Protein 5Z95 (pdb70)

Structure (mmCIF, N/CA/C/O backbone):
data_5Z95
#
_entry.id   5Z95
#
_cell.length_a   92.590
_cell.length_b   92.590
_cell.length_c   80.260
_cell.angle_alpha   90.00
_cell.angle_beta   90.00
_cell.angle_gamma   120.00
#
_symmetry.space_group_name_H-M   'P 65'
#
loop_
_entity.id
_entity.type
_entity.pdbx_description
1 polymer 'Hyposensitive to light 7'
2 non-polymer '2-(2-{2-[2-(2-{2-[2-(2-{2-[4-(1,1,3,3-TETRAMETHYL-BUTYL)-PHENOXY]-ETHOXY}-ETHOXY)-ETHOXY]-ETHOXY}-ETHOXY)-ETHOXY]-ETHOX Y}-ETHOXY)-ETHANOL'
3 non-polymer 'SULFATE ION'
4 non-polymer GLYCEROL
5 water water
#
loop_
_atom_site.group_PDB
_atom_site.id
_atom_site.type_symbol
_atom_site.label_atom_id
_atom_site.label_alt_id
_atom_site.label_comp_id
_atom_site.label_asym_id
_atom_site.label_entity_id
_atom_site.label_seq_id
_atom_site.pdbx_PDB_ins_code
_atom_site.Cartn_x
_atom_site.Cartn_y
_atom_site.Cartn_z
_atom_site.occupancy
_atom_site.B_iso_or_equiv
_atom_site.auth_seq_id
_atom_site.auth_comp_id
_atom_site.auth_asym_id
_atom_site.auth_atom_id
_atom_site.pdbx_PDB_model_num
ATOM 1 N N . SER A 1 8 ? 17.982 37.352 12.562 1.00 30.92 3 SER A N 1
ATOM 2 C CA . SER A 1 8 ? 17.915 37.516 14.022 1.00 23.67 3 SER A CA 1
ATOM 3 C C . SER A 1 8 ? 16.517 37.209 14.532 1.00 17.04 3 SER A C 1
ATOM 4 O O . SER A 1 8 ? 15.514 37.292 13.806 1.00 15.55 3 SER A O 1
ATOM 7 N N A ILE A 1 9 ? 16.447 36.876 15.806 0.70 15.36 4 ILE A N 1
ATOM 8 N N B ILE A 1 9 ? 16.449 36.840 15.797 0.30 18.38 4 ILE A N 1
ATOM 9 C CA A ILE A 1 9 ? 15.158 36.555 16.406 0.70 14.16 4 ILE A CA 1
ATOM 10 C CA B ILE A 1 9 ? 15.176 36.522 16.414 0.30 20.43 4 ILE A CA 1
ATOM 11 C C A ILE A 1 9 ? 14.254 37.782 16.391 0.70 13.47 4 ILE A C 1
ATOM 12 C C B ILE A 1 9 ? 14.252 37.744 16.427 0.30 17.34 4 ILE A C 1
ATOM 13 O O A ILE A 1 9 ? 13.066 37.692 16.138 0.70 13.93 4 ILE A O 1
ATOM 14 O O B ILE A 1 9 ? 13.046 37.609 16.239 0.30 18.07 4 ILE A O 1
ATOM 23 N N . GLY A 1 10 ? 14.809 38.934 16.601 1.00 15.57 5 GLY A N 1
ATOM 24 C CA . GLY A 1 10 ? 13.995 40.119 16.630 1.00 15.42 5 GLY A CA 1
ATOM 25 C C . GLY A 1 10 ? 13.392 40.419 15.259 1.00 14.93 5 GLY A C 1
ATOM 26 O O . GLY A 1 10 ? 12.221 40.778 15.132 1.00 15.43 5 GLY A O 1
ATOM 27 N N . LEU A 1 11 ? 14.169 40.278 14.185 1.00 13.79 6 LEU A N 1
ATOM 28 C CA . LEU A 1 11 ? 13.707 40.393 12.805 1.00 13.23 6 LEU A CA 1
ATOM 29 C C . LEU A 1 11 ? 12.542 39.393 12.484 1.00 12.71 6 LEU A C 1
ATOM 30 O O . LEU A 1 11 ? 11.473 39.746 11.943 1.00 14.09 6 LEU A O 1
ATOM 35 N N . ALA A 1 12 ? 12.713 38.155 12.943 1.00 11.29 7 ALA A N 1
ATOM 36 C CA . ALA A 1 12 ? 11.716 37.111 12.763 1.00 11.94 7 ALA A CA 1
ATOM 37 C C . ALA A 1 12 ? 10.422 37.388 13.512 1.00 10.50 7 ALA A C 1
ATOM 38 O O . ALA A 1 12 ? 9.371 36.914 13.134 1.00 12.55 7 ALA A O 1
ATOM 40 N N . HIS A 1 13 ? 10.501 38.183 14.585 1.00 9.76 8 HIS A N 1
ATOM 41 C CA . HIS A 1 13 ? 9.337 38.610 15.355 1.00 9.63 8 HIS A CA 1
ATOM 42 C C . HIS A 1 13 ? 8.879 40.013 15.022 1.00 9.49 8 HIS A C 1
ATOM 43 O O . HIS A 1 13 ? 8.077 40.602 15.740 1.00 10.33 8 HIS A O 1
ATOM 50 N N . ASN A 1 14 ? 9.384 40.565 13.920 1.00 9.55 9 ASN A N 1
ATOM 51 C CA . ASN A 1 14 ? 8.953 41.889 13.450 1.00 9.81 9 ASN A CA 1
ATOM 52 C C . ASN A 1 14 ? 9.045 42.943 14.563 1.00 9.50 9 ASN A C 1
ATOM 53 O O . ASN A 1 14 ? 8.172 43.775 14.720 1.00 10.88 9 ASN A O 1
ATOM 58 N N . VAL A 1 15 ? 10.172 42.935 15.291 1.00 9.49 10 VAL A N 1
ATOM 59 C CA . VAL A 1 15 ? 10.335 43.907 16.349 1.00 9.78 10 VAL A CA 1
ATOM 60 C C . VAL A 1 15 ? 10.316 45.310 15.767 1.00 10.02 10 VAL A C 1
ATOM 61 O O . VAL A 1 15 ? 10.964 45.573 14.735 1.00 11.20 10 VAL A O 1
ATOM 65 N N A THR A 1 16 ? 9.633 46.222 16.463 0.71 9.59 11 THR A N 1
ATOM 66 N N B THR A 1 16 ? 9.548 46.214 16.378 0.29 9.48 11 THR A N 1
ATOM 67 C CA A THR A 1 16 ? 9.520 47.625 16.117 0.71 9.92 11 THR A CA 1
ATOM 68 C CA B THR A 1 16 ? 9.699 47.638 16.097 0.29 9.28 11 THR A CA 1
ATOM 69 C C A THR A 1 16 ? 9.831 48.429 17.395 0.71 9.67 11 THR A C 1
ATOM 70 C C B THR A 1 16 ? 10.017 48.342 17.397 0.29 9.38 11 THR A C 1
ATOM 71 O O A THR A 1 16 ? 9.346 48.062 18.471 0.71 10.37 11 THR A O 1
ATOM 72 O O B THR A 1 16 ? 9.754 47.816 18.487 0.29 9.71 11 THR A O 1
ATOM 79 N N A ILE A 1 17 ? 10.681 49.459 17.282 0.71 9.65 12 ILE A N 1
ATOM 80 N N B ILE A 1 17 ? 10.623 49.514 17.271 0.29 9.54 12 ILE A N 1
ATOM 81 C CA A ILE A 1 17 ? 11.062 50.311 18.419 0.71 9.77 12 ILE A CA 1
ATOM 82 C CA B ILE A 1 17 ? 10.994 50.285 18.426 0.29 9.40 12 ILE A CA 1
ATOM 83 C C A ILE A 1 17 ? 10.587 51.710 18.162 0.71 9.71 12 ILE A C 1
ATOM 84 C C B ILE A 1 17 ? 10.674 51.736 18.191 0.29 9.62 12 ILE A C 1
ATOM 85 O O A ILE A 1 17 ? 10.787 52.246 17.048 0.71 10.46 12 ILE A O 1
ATOM 86 O O B ILE A 1 17 ? 11.053 52.306 17.142 0.29 10.37 12 ILE A O 1
ATOM 95 N N . LEU A 1 18 ? 9.985 52.342 19.162 1.00 9.82 13 LEU A N 1
ATOM 96 C CA . LEU A 1 18 ? 9.516 53.713 19.005 1.00 10.22 13 LEU A CA 1
ATOM 97 C C . LEU A 1 18 ? 9.690 54.466 20.294 1.00 10.37 13 LEU A C 1
ATOM 98 O O . LEU A 1 18 ? 9.907 53.872 21.375 1.00 11.45 13 LEU A O 1
ATOM 103 N N . GLY A 1 19 ? 9.567 55.772 20.239 1.00 10.97 14 GLY A N 1
ATOM 104 C CA . GLY A 1 19 ? 9.630 56.555 21.448 1.00 11.13 14 GLY A CA 1
ATOM 105 C C . GLY A 1 19 ? 11.031 56.768 21.934 1.00 12.62 14 GLY A C 1
ATOM 106 O O . GLY A 1 19 ? 12.014 56.656 21.193 1.00 13.77 14 GLY A O 1
ATOM 107 N N A SER A 1 20 ? 11.119 57.114 23.197 0.59 13.82 15 SER A N 1
ATOM 108 N N B SER A 1 20 ? 11.121 57.120 23.206 0.41 13.64 15 SER A N 1
ATOM 109 C CA A SER A 1 20 ? 12.396 57.360 23.873 0.59 15.19 15 SER A CA 1
ATOM 110 C CA B SER A 1 20 ? 12.376 57.522 23.848 0.41 14.91 15 SER A CA 1
ATOM 111 C C A SER A 1 20 ? 12.144 57.466 25.355 0.59 14.78 15 SER A C 1
ATOM 112 C C B SER A 1 20 ? 12.172 57.583 25.355 0.41 15.39 15 SER A C 1
ATOM 113 O O A SER A 1 20 ? 11.044 57.813 25.777 0.59 15.95 15 SER A O 1
ATOM 114 O O B SER A 1 20 ? 11.121 58.029 25.806 0.41 16.21 15 SER A O 1
ATOM 119 N N . GLY A 1 21 ? 13.206 57.271 26.129 1.00 16.84 16 GLY A N 1
ATOM 120 C CA . GLY A 1 21 ? 12.906 57.233 27.548 1.00 17.23 16 GLY A CA 1
ATOM 121 C C . GLY A 1 21 ? 13.815 56.287 28.309 1.00 18.08 16 GLY A C 1
ATOM 122 O O . GLY A 1 21 ? 14.344 55.331 27.742 1.00 19.50 16 GLY A O 1
ATOM 123 N N . GLU A 1 22 ? 13.995 56.555 29.598 1.00 19.17 17 GLU A N 1
ATOM 124 C CA . GLU A 1 22 ? 14.844 55.724 30.442 1.00 20.37 17 GLU A CA 1
ATOM 125 C C . GLU A 1 22 ? 14.177 54.388 30.750 1.00 19.58 17 GLU A C 1
ATOM 126 O O . GLU A 1 22 ? 14.825 53.452 31.219 1.00 23.25 17 GLU A O 1
ATOM 132 N N . THR A 1 23 ? 12.877 54.306 30.484 1.00 16.03 18 THR A N 1
ATOM 133 C CA . THR A 1 23 ? 12.120 53.085 30.732 1.00 13.90 18 THR A CA 1
ATOM 134 C C . THR A 1 23 ? 11.504 52.547 29.445 1.00 12.12 18 THR A C 1
ATOM 135 O O . THR A 1 23 ? 10.992 53.309 28.625 1.00 12.78 18 THR A O 1
ATOM 139 N N . THR A 1 24 ? 11.556 51.230 29.276 1.00 11.92 19 THR A N 1
ATOM 140 C CA . THR A 1 24 ? 11.005 50.589 28.092 1.00 11.70 19 THR A CA 1
ATOM 141 C C . THR A 1 24 ? 9.715 49.852 28.425 1.00 10.42 19 THR A C 1
ATOM 142 O O . THR A 1 24 ? 9.684 49.074 29.393 1.00 11.85 19 THR A O 1
ATOM 146 N N . VAL A 1 25 ? 8.667 50.121 27.657 1.00 10.05 20 VAL A N 1
ATOM 147 C CA . VAL A 1 25 ? 7.415 49.387 27.670 1.00 9.81 20 VAL A CA 1
ATOM 148 C C . VAL A 1 25 ? 7.470 48.354 26.561 1.00 9.94 20 VAL A C 1
ATOM 149 O O . VAL A 1 25 ? 7.820 48.726 25.404 1.00 11.45 20 VAL A O 1
ATOM 153 N N . VAL A 1 26 ? 7.163 47.114 26.825 1.00 9.01 21 VAL A N 1
ATOM 154 C CA . VAL A 1 26 ? 7.099 46.051 25.800 1.00 8.93 21 VAL A CA 1
ATOM 155 C C . VAL A 1 26 ? 5.657 45.678 25.678 1.00 9.08 21 VAL A C 1
ATOM 156 O O . VAL A 1 26 ? 4.982 45.379 26.679 1.00 10.37 21 VAL A O 1
ATOM 160 N N . LEU A 1 27 ? 5.161 45.683 24.430 1.00 9.43 22 LEU A N 1
ATOM 161 C CA . LEU A 1 27 ? 3.759 45.388 24.153 1.00 9.41 22 LEU A CA 1
ATOM 162 C C . LEU A 1 27 ? 3.671 44.057 23.460 1.00 9.57 22 LEU A C 1
ATOM 163 O O . LEU A 1 27 ? 4.217 43.907 22.343 1.00 10.37 22 LEU A O 1
ATOM 168 N N . GLY A 1 28 ? 2.950 43.100 24.059 1.00 9.47 23 GLY A N 1
ATOM 169 C CA . GLY A 1 28 ? 2.782 41.759 23.559 1.00 10.29 23 GLY A CA 1
ATOM 170 C C . GLY A 1 28 ? 1.330 41.405 23.266 1.00 9.61 23 GLY A C 1
ATOM 171 O O . GLY A 1 28 ? 0.511 41.208 24.194 1.00 11.27 23 GLY A O 1
ATOM 172 N N . HIS A 1 29 ? 0.983 41.331 21.988 1.00 10.78 24 HIS A N 1
ATOM 173 C CA . HIS A 1 29 ? -0.373 41.039 21.568 1.00 10.80 24 HIS A CA 1
ATOM 174 C C . HIS A 1 29 ? -0.724 39.584 21.972 1.00 11.58 24 HIS A C 1
ATOM 175 O O . HIS A 1 29 ? 0.154 38.729 22.144 1.00 13.02 24 HIS A O 1
ATOM 182 N N . GLY A 1 30 ? -1.997 39.311 22.022 1.00 11.90 25 GLY A N 1
ATOM 183 C CA . GLY A 1 30 ? -2.483 37.958 22.311 1.00 11.35 25 GLY A CA 1
ATOM 184 C C . GLY A 1 30 ? -2.923 37.204 21.065 1.00 10.66 25 GLY A C 1
ATOM 185 O O . GLY A 1 30 ? -2.701 37.624 19.906 1.00 11.88 25 GLY A O 1
ATOM 186 N N . TYR A 1 31 ? -3.518 36.048 21.302 1.00 10.69 26 TYR A N 1
ATOM 187 C CA . TYR A 1 31 ? -3.957 35.173 20.237 1.00 10.67 26 TYR A CA 1
ATOM 188 C C . TYR A 1 31 ? -4.825 35.897 19.229 1.00 10.45 26 TYR A C 1
ATOM 189 O O . TYR A 1 31 ? -5.733 36.638 19.567 1.00 11.29 26 TYR A O 1
ATOM 198 N N . GLY A 1 32 ? -4.552 35.633 17.950 1.00 10.92 27 GLY A N 1
ATOM 199 C CA . GLY A 1 32 ? -5.417 36.097 16.883 1.00 11.24 27 GLY A CA 1
ATOM 200 C C . GLY A 1 32 ? -5.166 37.487 16.381 1.00 10.94 27 GLY A C 1
ATOM 201 O O . GLY A 1 32 ? -5.819 37.875 15.429 1.00 12.91 27 GLY A O 1
ATOM 202 N N . THR A 1 33 ? -4.250 38.209 17.025 1.00 10.39 28 THR A N 1
ATOM 203 C CA . THR A 1 33 ? -3.902 39.562 16.664 1.00 10.52 28 THR A CA 1
ATOM 204 C C . THR A 1 33 ? -2.409 39.662 16.366 1.00 10.20 28 THR A C 1
ATOM 205 O O . THR A 1 33 ? -1.697 38.656 16.387 1.00 11.56 28 THR A O 1
ATOM 209 N N . ASP A 1 34 ? -1.924 40.862 16.077 1.00 10.73 29 ASP A N 1
ATOM 210 C CA . ASP A 1 34 ? -0.485 41.101 15.979 1.00 10.03 29 ASP A CA 1
ATOM 211 C C . ASP A 1 34 ? -0.205 42.451 16.612 1.00 9.79 29 ASP A C 1
ATOM 212 O O . ASP A 1 34 ? -1.080 43.018 17.275 1.00 10.35 29 ASP A O 1
ATOM 217 N N . GLN A 1 35 ? 1.011 42.971 16.491 1.00 9.74 30 GLN A N 1
ATOM 218 C CA . GLN A 1 35 ? 1.357 44.204 17.226 1.00 9.99 30 GLN A CA 1
ATOM 219 C C . GLN A 1 35 ? 0.540 45.415 16.802 1.00 9.92 30 GLN A C 1
ATOM 220 O O . GLN A 1 35 ? 0.523 46.410 17.512 1.00 10.73 30 GLN A O 1
ATOM 226 N N . SER A 1 36 ? -0.144 45.327 15.653 1.00 10.26 31 SER A N 1
ATOM 227 C CA . SER A 1 36 ? -1.050 46.387 15.220 1.00 11.24 31 SER A CA 1
ATOM 228 C C . SER A 1 36 ? -2.213 46.617 16.198 1.00 10.66 31 SER A C 1
ATOM 229 O O . SER A 1 36 ? -2.835 47.660 16.164 1.00 12.25 31 SER A O 1
ATOM 232 N N . VAL A 1 37 ? -2.472 45.641 17.085 1.00 10.76 32 VAL A N 1
ATOM 233 C CA . VAL A 1 37 ? -3.563 45.790 18.021 1.00 10.71 32 VAL A CA 1
ATOM 234 C C . VAL A 1 37 ? -3.325 46.958 18.966 1.00 10.66 32 VAL A C 1
ATOM 235 O O . VAL A 1 37 ? -4.279 47.476 19.544 1.00 12.41 32 VAL A O 1
ATOM 239 N N . TRP A 1 38 ? -2.077 47.365 19.122 1.00 10.07 33 TRP A N 1
ATOM 240 C CA . TRP A 1 38 ? -1.706 48.412 20.071 1.00 10.35 33 TRP A CA 1
ATOM 241 C C . TRP A 1 38 ? -1.732 49.832 19.495 1.00 11.31 33 TRP A C 1
ATOM 242 O O . TRP A 1 38 ? -1.305 50.792 20.151 1.00 11.34 33 TRP A O 1
ATOM 253 N N A LYS A 1 39 ? -2.261 49.986 18.286 0.55 11.56 34 LYS A N 1
ATOM 254 N N B LYS A 1 39 ? -2.306 49.972 18.282 0.45 11.73 34 LYS A N 1
ATOM 255 C CA A LYS A 1 39 ? -2.105 51.244 17.598 0.55 12.01 34 LYS A CA 1
ATOM 256 C CA B LYS A 1 39 ? -2.286 51.223 17.523 0.45 12.66 34 LYS A CA 1
ATOM 257 C C A LYS A 1 39 ? -2.747 52.456 18.299 0.55 12.91 34 LYS A C 1
ATOM 258 C C B LYS A 1 39 ? -2.761 52.439 18.296 0.45 13.17 34 LYS A C 1
ATOM 259 O O A LYS A 1 39 ? -2.300 53.571 18.063 0.55 13.54 34 LYS A O 1
ATOM 260 O O B LYS A 1 39 ? -2.216 53.525 18.123 0.45 13.70 34 LYS A O 1
ATOM 271 N N . LEU A 1 40 ? -3.805 52.266 19.103 1.00 12.29 35 LEU A N 1
ATOM 272 C CA . LEU A 1 40 ? -4.397 53.394 19.811 1.00 12.79 35 LEU A CA 1
ATOM 273 C C . LEU A 1 40 ? -3.704 53.697 21.147 1.00 12.18 35 LEU A C 1
ATOM 274 O O . LEU A 1 40 ? -3.805 54.818 21.661 1.00 14.49 35 LEU A O 1
ATOM 279 N N . LEU A 1 41 ? -2.977 52.725 21.712 1.00 11.41 36 LEU A N 1
ATOM 280 C CA . LEU A 1 41 ? -2.243 52.933 22.954 1.00 11.08 36 LEU A CA 1
ATOM 281 C C . LEU A 1 41 ? -0.931 53.680 22.731 1.00 11.03 36 LEU A C 1
ATOM 282 O O . LEU A 1 41 ? -0.525 54.523 23.551 1.00 11.50 36 LEU A O 1
ATOM 287 N N . VAL A 1 42 ? -0.243 53.337 21.635 1.00 11.63 37 VAL A N 1
ATOM 288 C CA . VAL A 1 42 ? 1.081 53.879 21.369 1.00 11.59 37 VAL A CA 1
ATOM 289 C C . VAL A 1 42 ? 1.186 55.410 21.504 1.00 11.44 37 VAL A C 1
ATOM 290 O O . VAL A 1 42 ? 2.162 55.883 22.102 1.00 11.83 37 VAL A O 1
ATOM 294 N N . PRO A 1 43 ? 0.221 56.187 20.982 1.00 11.62 38 PRO A N 1
ATOM 295 C CA . PRO A 1 43 ? 0.365 57.647 21.083 1.00 12.11 38 PRO A CA 1
ATOM 296 C C . PRO A 1 43 ? 0.500 58.167 22.501 1.00 12.46 38 PRO A C 1
ATOM 297 O O . PRO A 1 43 ? 1.043 59.256 22.704 1.00 14.18 38 PRO A O 1
ATOM 301 N N . TYR A 1 44 ? -0.058 57.440 23.459 1.00 12.07 39 TYR A N 1
ATOM 302 C CA . TYR A 1 44 ? -0.026 57.850 24.859 1.00 12.31 39 TYR A CA 1
ATOM 303 C C . TYR A 1 44 ? 1.246 57.433 25.563 1.00 12.08 39 TYR A C 1
ATOM 304 O O . TYR A 1 44 ? 1.439 57.811 26.722 1.00 13.87 39 TYR A O 1
ATOM 313 N N . LEU A 1 45 ? 2.104 56.669 24.903 1.00 11.55 40 LEU A N 1
ATOM 314 C CA . LEU A 1 45 ? 3.363 56.218 25.435 1.00 11.83 40 LEU A CA 1
ATOM 315 C C . LEU A 1 45 ? 4.591 56.871 24.842 1.00 11.40 40 LEU A C 1
ATOM 316 O O . LEU A 1 45 ? 5.627 57.025 25.498 1.00 12.63 40 LEU A O 1
ATOM 321 N N . VAL A 1 46 ? 4.506 57.244 23.550 1.00 12.16 41 VAL A N 1
ATOM 322 C CA . VAL A 1 46 ? 5.682 57.593 22.755 1.00 12.86 41 VAL A CA 1
ATOM 323 C C . VAL A 1 46 ? 6.522 58.756 23.311 1.00 13.29 41 VAL A C 1
ATOM 324 O O . VAL A 1 46 ? 7.731 58.767 23.121 1.00 15.27 41 VAL A O 1
ATOM 328 N N . ASP A 1 47 ? 5.875 59.697 24.002 1.00 13.55 42 ASP A N 1
ATOM 329 C CA . ASP A 1 47 ? 6.624 60.839 24.544 1.00 15.79 42 ASP A CA 1
ATOM 330 C C . ASP A 1 47 ? 7.389 60.507 25.821 1.00 16.08 42 ASP A C 1
ATOM 331 O O . ASP A 1 47 ? 8.299 61.243 26.209 1.00 19.14 42 ASP A O 1
ATOM 336 N N . ASP A 1 48 ? 6.965 59.450 26.519 1.00 14.39 43 ASP A N 1
ATOM 337 C CA . ASP A 1 48 ? 7.386 59.169 27.892 1.00 14.84 43 ASP A CA 1
ATOM 338 C C . ASP A 1 48 ? 8.246 57.932 28.036 1.00 13.80 43 ASP A C 1
ATOM 339 O O . ASP A 1 48 ? 8.912 57.767 29.071 1.00 16.76 43 ASP A O 1
ATOM 344 N N . TYR A 1 49 ? 8.174 57.016 27.071 1.00 12.47 44 TYR A N 1
ATOM 345 C CA . TYR A 1 49 ? 8.819 55.715 27.154 1.00 11.99 44 TYR A CA 1
ATOM 346 C C . TYR A 1 49 ? 9.410 55.339 25.823 1.00 11.94 44 TYR A C 1
ATOM 347 O O . TYR A 1 49 ? 8.893 55.765 24.770 1.00 12.93 44 TYR A O 1
ATOM 356 N N A LYS A 1 50 ? 10.470 54.534 25.844 0.62 10.97 45 LYS A N 1
ATOM 357 N N B LYS A 1 50 ? 10.441 54.496 25.853 0.38 11.73 45 LYS A N 1
ATOM 358 C CA A LYS A 1 50 ? 10.781 53.716 24.685 0.62 11.65 45 LYS A CA 1
ATOM 359 C CA B LYS A 1 50 ? 10.808 53.721 24.684 0.38 11.59 45 LYS A CA 1
ATOM 360 C C A LYS A 1 50 ? 9.769 52.589 24.659 0.62 10.38 45 LYS A C 1
ATOM 361 C C B LYS A 1 50 ? 9.918 52.476 24.645 0.38 10.71 45 LYS A C 1
ATOM 362 O O A LYS A 1 50 ? 9.313 52.138 25.732 0.62 10.46 45 LYS A O 1
ATOM 363 O O B LYS A 1 50 ? 9.721 51.818 25.690 0.38 10.32 45 LYS A O 1
ATOM 374 N N . VAL A 1 51 ? 9.366 52.158 23.473 1.00 10.35 46 VAL A N 1
ATOM 375 C CA . VAL A 1 51 ? 8.374 51.101 23.323 1.00 9.77 46 VAL A CA 1
ATOM 376 C C . VAL A 1 51 ? 8.896 50.064 22.366 1.00 9.55 46 VAL A C 1
ATOM 377 O O . VAL A 1 51 ? 9.359 50.418 21.252 1.00 10.62 46 VAL A O 1
ATOM 381 N N . LEU A 1 52 ? 8.857 48.803 22.744 1.00 9.61 47 LEU A N 1
ATOM 382 C CA . LEU A 1 52 ? 9.215 47.662 21.876 1.00 9.33 47 LEU A CA 1
ATOM 383 C C . LEU A 1 52 ? 7.945 46.892 21.637 1.00 9.54 47 LEU A C 1
ATOM 384 O O . LEU A 1 52 ? 7.264 46.457 22.594 1.00 10.33 47 LEU A O 1
ATOM 389 N N . LEU A 1 53 ? 7.630 46.698 20.342 1.00 9.14 48 LEU A N 1
ATOM 390 C CA . LEU A 1 53 ? 6.513 45.877 19.931 1.00 9.28 48 LEU A CA 1
ATOM 391 C C . LEU A 1 53 ? 7.064 44.674 19.185 1.00 9.33 48 LEU A C 1
ATOM 392 O O . LEU A 1 53 ? 8.073 44.789 18.472 1.00 10.23 48 LEU A O 1
ATOM 397 N N . TYR A 1 54 ? 6.383 43.525 19.299 1.00 9.44 49 TYR A N 1
ATOM 398 C CA . TYR A 1 54 ? 6.802 42.339 18.563 1.00 9.65 49 TYR A CA 1
ATOM 399 C C . TYR A 1 54 ? 5.583 41.494 18.265 1.00 9.38 49 TYR A C 1
ATOM 400 O O . TYR A 1 54 ? 4.530 41.656 18.883 1.00 9.94 49 TYR A O 1
ATOM 409 N N . ASP A 1 55 ? 5.735 40.586 17.325 1.00 9.44 50 ASP A N 1
ATOM 410 C CA . ASP A 1 55 ? 4.733 39.591 16.995 1.00 9.76 50 ASP A CA 1
ATOM 411 C C . ASP A 1 55 ? 5.200 38.244 17.513 1.00 9.93 50 ASP A C 1
ATOM 412 O O . ASP A 1 55 ? 6.340 37.870 17.273 1.00 11.28 50 ASP A O 1
ATOM 417 N N A HIS A 1 56 ? 4.313 37.516 18.181 0.64 9.07 51 HIS A N 1
ATOM 418 N N B HIS A 1 56 ? 4.361 37.539 18.268 0.36 10.25 51 HIS A N 1
ATOM 419 C CA A HIS A 1 56 ? 4.692 36.186 18.606 0.64 8.90 51 HIS A CA 1
ATOM 420 C CA B HIS A 1 56 ? 4.693 36.191 18.720 0.36 11.03 51 HIS A CA 1
ATOM 421 C C A HIS A 1 56 ? 4.754 35.205 17.450 0.64 9.21 51 HIS A C 1
ATOM 422 C C B HIS A 1 56 ? 4.837 35.283 17.480 0.36 10.21 51 HIS A C 1
ATOM 423 O O A HIS A 1 56 ? 4.025 35.315 16.446 0.64 8.98 51 HIS A O 1
ATOM 424 O O B HIS A 1 56 ? 4.274 35.574 16.415 0.36 9.96 51 HIS A O 1
ATOM 437 N N . MET A 1 57 ? 5.608 34.200 17.602 1.00 9.34 52 MET A N 1
ATOM 438 C CA . MET A 1 57 ? 5.820 33.305 16.467 1.00 9.78 52 MET A CA 1
ATOM 439 C C . MET A 1 57 ? 4.512 32.563 16.161 1.00 9.90 52 MET A C 1
ATOM 440 O O . MET A 1 57 ? 3.825 32.045 17.045 1.00 11.17 52 MET A O 1
ATOM 445 N N . GLY A 1 58 ? 4.189 32.539 14.870 1.00 9.62 53 GLY A N 1
ATOM 446 C CA . GLY A 1 58 ? 2.940 31.989 14.377 1.00 9.98 53 GLY A CA 1
ATOM 447 C C . GLY A 1 58 ? 1.878 33.007 14.058 1.00 9.82 53 GLY A C 1
ATOM 448 O O . GLY A 1 58 ? 0.893 32.666 13.396 1.00 11.57 53 GLY A O 1
ATOM 449 N N . ALA A 1 59 ? 2.044 34.257 14.489 1.00 10.04 54 ALA A N 1
ATOM 450 C CA . ALA A 1 59 ? 1.163 35.308 13.968 1.00 10.76 54 ALA A CA 1
ATOM 451 C C . ALA A 1 59 ? 1.272 35.284 12.440 1.00 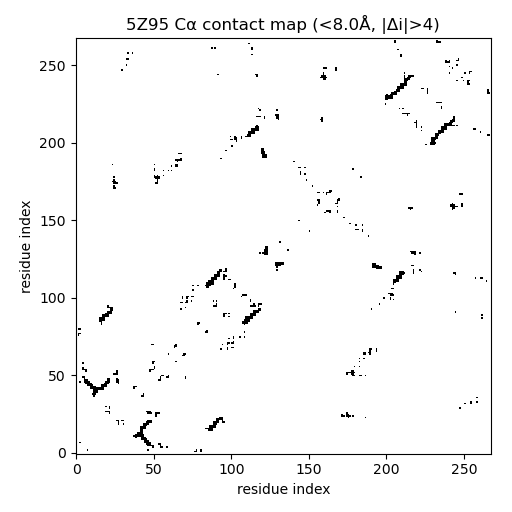10.97 54 ALA A C 1
ATOM 452 O O . ALA A 1 59 ? 2.333 34.947 11.890 1.00 11.40 54 ALA A O 1
ATOM 454 N N . GLY A 1 60 ? 0.237 35.722 11.753 1.00 11.18 55 GLY A N 1
ATOM 455 C CA . GLY A 1 60 ? 0.262 35.657 10.291 1.00 12.06 55 GLY A CA 1
ATOM 456 C C . GLY A 1 60 ? 1.320 36.515 9.620 1.00 12.95 55 GLY A C 1
ATOM 457 O O . GLY A 1 60 ? 1.699 36.243 8.496 1.00 14.75 55 GLY A O 1
ATOM 458 N N . THR A 1 61 ? 1.827 37.518 10.327 1.00 12.06 56 THR A N 1
ATOM 459 C CA . THR A 1 61 ? 2.906 38.359 9.870 1.00 12.09 56 THR A CA 1
ATOM 460 C C . THR A 1 61 ? 4.287 37.712 10.008 1.00 11.42 56 THR A C 1
ATOM 461 O O . THR A 1 61 ? 5.265 38.341 9.624 1.00 12.41 56 THR A O 1
ATOM 465 N N . THR A 1 62 ? 4.372 36.507 10.572 1.00 11.45 57 THR A N 1
ATOM 466 C CA . THR A 1 62 ? 5.632 35.825 10.769 1.00 11.42 57 THR A CA 1
ATOM 467 C C . THR A 1 62 ? 5.780 34.723 9.720 1.00 11.93 57 THR A C 1
ATOM 468 O O . THR A 1 62 ? 4.794 34.263 9.112 1.00 13.43 57 THR A O 1
ATOM 472 N N . ASN A 1 63 ? 7.000 34.258 9.553 1.00 12.52 58 ASN A N 1
ATOM 473 C CA . ASN A 1 63 ? 7.306 33.267 8.506 1.00 13.42 58 ASN A CA 1
ATOM 474 C C . ASN A 1 63 ? 6.933 31.875 9.017 1.00 13.54 58 ASN A C 1
ATOM 475 O O . ASN A 1 63 ? 7.463 31.428 10.039 1.00 13.67 58 ASN A O 1
ATOM 480 N N . PRO A 1 64 ? 6.060 31.148 8.323 1.00 13.97 59 PRO A N 1
ATOM 481 C CA . PRO A 1 64 ? 5.662 29.837 8.808 1.00 15.52 59 PRO A CA 1
ATOM 482 C C . PRO A 1 64 ? 6.808 28.849 8.933 1.00 15.57 59 PRO A C 1
ATOM 483 O O . PRO A 1 64 ? 6.721 27.908 9.729 1.00 17.01 59 PRO A O 1
ATOM 487 N N . ASP A 1 65 ? 7.891 29.083 8.190 1.00 16.48 60 ASP A N 1
ATOM 488 C CA . ASP A 1 65 ? 9.047 28.187 8.310 1.00 19.31 60 ASP A CA 1
ATOM 489 C C . ASP A 1 65 ? 9.709 28.197 9.676 1.00 18.19 60 ASP A C 1
ATOM 490 O O . ASP A 1 65 ? 10.435 27.278 10.014 1.00 21.68 60 ASP A O 1
ATOM 495 N N . TYR A 1 66 ? 9.472 29.251 10.452 1.00 15.50 61 TYR A N 1
ATOM 496 C CA . TYR A 1 66 ? 10.060 29.365 11.773 1.00 15.76 61 TYR A CA 1
ATOM 497 C C . TYR A 1 66 ? 9.131 28.842 12.869 1.00 15.26 61 TYR A C 1
ATOM 498 O O . TYR A 1 66 ? 9.505 28.885 14.066 1.00 16.79 61 TYR A O 1
ATOM 507 N N . PHE A 1 67 ? 7.937 28.373 12.523 1.00 13.66 62 PHE A N 1
ATOM 508 C CA . PHE A 1 67 ? 7.006 27.865 13.535 1.00 12.76 62 PHE A CA 1
ATOM 509 C C . PHE A 1 67 ? 7.284 26.406 13.845 1.00 13.87 62 PHE A C 1
ATOM 510 O O . PHE A 1 67 ? 7.026 25.520 13.050 1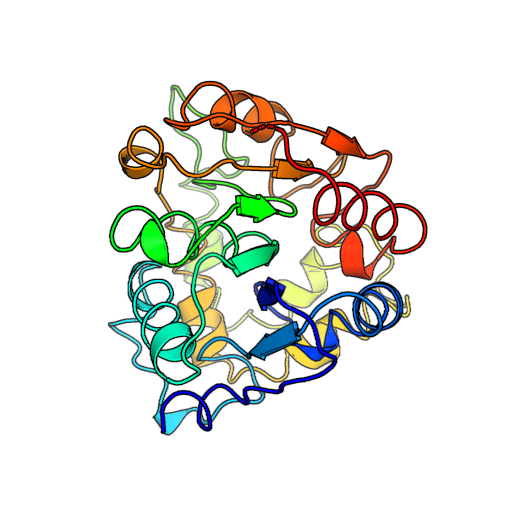.00 17.89 62 PHE A O 1
ATOM 518 N N . ASP A 1 68 ? 7.831 26.156 15.024 1.00 14.12 63 ASP A N 1
ATOM 519 C CA . ASP A 1 68 ? 8.194 24.827 15.510 1.00 14.22 63 ASP A CA 1
ATOM 520 C C . ASP A 1 68 ? 6.984 24.295 16.269 1.00 13.97 63 ASP A C 1
ATOM 521 O O . ASP A 1 68 ? 6.662 24.745 17.376 1.00 14.89 63 ASP A O 1
ATOM 526 N N . PHE A 1 69 ? 6.299 23.319 15.689 1.00 14.29 64 PHE A N 1
ATOM 527 C CA . PHE A 1 69 ? 5.065 22.788 16.266 1.00 15.08 64 PHE A CA 1
ATOM 528 C C . PHE A 1 69 ? 5.282 22.117 17.621 1.00 16.39 64 PHE A C 1
ATOM 529 O O . PHE A 1 69 ? 4.378 22.082 18.441 1.00 21.23 64 PHE A O 1
ATOM 537 N N . ASP A 1 70 ? 6.474 21.623 17.881 1.00 16.06 65 ASP A N 1
ATOM 538 C CA . ASP A 1 70 ? 6.757 21.050 19.211 1.00 18.01 65 ASP A CA 1
ATOM 539 C C . ASP A 1 70 ? 6.960 22.138 20.253 1.00 17.26 65 ASP A C 1
ATOM 540 O O . ASP A 1 70 ? 6.376 22.077 21.346 1.00 22.00 65 ASP A O 1
ATOM 545 N N . ARG A 1 71 ? 7.736 23.160 19.926 1.00 14.36 66 ARG A N 1
ATOM 546 C CA . ARG A 1 71 ? 7.983 24.216 20.917 1.00 14.01 66 ARG A CA 1
ATOM 547 C C . ARG A 1 71 ? 6.759 25.033 21.227 1.00 13.22 66 ARG A C 1
ATOM 548 O O . ARG A 1 71 ? 6.579 25.463 22.373 1.00 15.49 66 ARG A O 1
ATOM 556 N N . TYR A 1 72 ? 5.894 25.264 20.231 1.00 12.43 67 TYR A N 1
ATOM 557 C CA . TYR A 1 72 ? 4.774 26.167 20.430 1.00 12.82 67 TYR A CA 1
ATOM 558 C C . TYR A 1 72 ? 3.490 25.446 20.822 1.00 13.19 67 TYR A C 1
ATOM 559 O O . TYR A 1 72 ? 2.438 26.057 20.914 1.00 15.13 67 TYR A O 1
ATOM 568 N N A SER A 1 73 ? 3.614 24.154 21.111 0.50 12.88 68 SER A N 1
ATOM 569 N N B SER A 1 73 ? 3.587 24.149 21.107 0.50 13.75 68 SER A N 1
ATOM 570 C CA A SER A 1 73 ? 2.529 23.364 21.693 0.50 12.79 68 SER A CA 1
ATOM 571 C CA B SER A 1 73 ? 2.479 23.407 21.723 0.50 14.06 68 SER A CA 1
ATOM 572 C C A SER A 1 73 ? 2.413 23.529 23.206 0.50 12.55 68 SER A C 1
ATOM 573 C C B SER A 1 73 ? 2.500 23.481 23.245 0.50 13.93 68 SER A C 1
ATOM 574 O O A SER A 1 73 ? 1.444 23.059 23.815 0.50 13.98 68 SER A O 1
ATOM 575 O O B SER A 1 73 ? 1.686 22.828 23.898 0.50 15.63 68 SER A O 1
ATOM 580 N N A SER A 1 74 ? 3.382 24.216 23.809 0.50 11.90 69 SER A N 1
ATOM 581 N N B SER A 1 74 ? 3.439 24.241 23.811 0.50 13.07 69 SER A N 1
ATOM 582 C CA A SER A 1 74 ? 3.272 24.616 25.207 0.50 11.94 69 SER A CA 1
ATOM 583 C CA B SER A 1 74 ? 3.364 24.638 25.214 0.50 12.95 69 SER A CA 1
ATOM 584 C C A SER A 1 74 ? 3.762 26.069 25.337 0.50 11.72 69 SER A C 1
ATOM 585 C C B SER A 1 74 ? 3.674 26.119 25.272 0.50 12.31 69 SER A C 1
ATOM 586 O O A SER A 1 74 ? 4.559 26.557 24.533 0.50 11.96 69 SER A O 1
ATOM 587 O O B SER A 1 74 ? 4.260 26.677 24.347 0.50 12.83 69 SER A O 1
ATOM 592 N N . LEU A 1 75 ? 3.260 26.774 26.347 1.00 12.39 70 LEU A N 1
ATOM 593 C CA . LEU A 1 75 ? 3.486 28.211 26.461 1.00 12.33 70 LEU A CA 1
ATOM 594 C C . LEU A 1 75 ? 4.949 28.555 26.686 1.00 11.65 70 LEU A C 1
ATOM 595 O O . LEU A 1 75 ? 5.395 29.642 26.307 1.00 12.17 70 LEU A O 1
ATOM 600 N N . GLU A 1 76 ? 5.690 27.642 27.298 1.00 11.81 71 GLU A N 1
ATOM 601 C CA . GLU A 1 76 ? 7.080 27.926 27.658 1.00 11.79 71 GLU A CA 1
ATOM 602 C C . GLU A 1 76 ? 7.940 28.363 26.475 1.00 11.24 71 GLU A C 1
ATOM 603 O O . GLU A 1 76 ? 8.799 29.197 26.623 1.00 11.75 71 GLU A O 1
ATOM 609 N N . GLY A 1 77 ? 7.686 27.804 25.277 1.00 12.23 72 GLY A N 1
ATOM 610 C CA . GLY A 1 77 ? 8.423 28.217 24.129 1.00 13.56 72 GLY A CA 1
ATOM 611 C C . GLY A 1 77 ? 8.308 29.715 23.869 1.00 11.18 72 GLY A C 1
ATOM 612 O O . GLY A 1 77 ? 9.273 30.383 23.460 1.00 12.67 72 GLY A O 1
ATOM 613 N N . TYR A 1 78 ? 7.097 30.237 24.054 1.00 10.69 73 TYR A N 1
ATOM 614 C CA . TYR A 1 78 ? 6.871 31.658 23.889 1.00 10.83 73 TYR A CA 1
ATOM 615 C C . TYR A 1 78 ? 7.626 32.473 24.953 1.00 9.72 73 TYR A C 1
ATOM 616 O O . TYR A 1 78 ? 8.199 33.525 24.665 1.00 10.40 73 TYR A O 1
ATOM 625 N N A SER A 1 79 ? 7.612 31.997 26.194 0.77 9.90 74 SER A N 1
ATOM 626 N N B SER A 1 79 ? 7.616 31.988 26.190 0.09 9.92 74 SER A N 1
ATOM 627 N N C SER A 1 79 ? 7.602 31.980 26.188 0.13 10.11 74 SER A N 1
ATOM 628 C CA A SER A 1 79 ? 8.368 32.662 27.268 0.77 9.51 74 SER A CA 1
ATOM 629 C CA B SER A 1 79 ? 8.328 32.665 27.268 0.09 10.60 74 SER A CA 1
ATOM 630 C CA C SER A 1 79 ? 8.327 32.613 27.283 0.13 10.53 74 SER A CA 1
ATOM 631 C C A SER A 1 79 ? 9.857 32.764 26.945 0.77 9.46 74 SER A C 1
ATOM 632 C C B SER A 1 79 ? 9.840 32.723 27.019 0.09 10.07 74 SER A C 1
ATOM 633 C C C SER A 1 79 ? 9.830 32.718 27.008 0.13 10.02 74 SER A C 1
ATOM 634 O O A SER A 1 79 ? 10.507 33.811 27.129 0.77 9.96 74 SER A O 1
ATOM 635 O O B SER A 1 79 ? 10.466 33.740 27.326 0.09 10.50 74 SER A O 1
ATOM 636 O O C SER A 1 79 ? 10.436 33.756 27.282 0.13 10.49 74 SER A O 1
ATOM 643 N N . TYR A 1 80 ? 10.408 31.658 26.448 1.00 10.03 75 TYR A N 1
ATOM 644 C CA . TYR A 1 80 ? 11.851 31.666 26.235 1.00 10.57 75 TYR A CA 1
ATOM 645 C C . TYR A 1 80 ? 12.227 32.534 24.984 1.00 10.12 75 TYR A C 1
ATOM 646 O O . TYR A 1 80 ? 13.216 33.130 24.944 1.00 11.10 75 TYR A O 1
ATOM 655 N N . ASP A 1 81 ? 11.301 32.599 24.033 1.00 9.98 76 ASP A N 1
ATOM 656 C CA . ASP A 1 81 ? 11.484 33.419 22.847 1.00 10.18 76 ASP A CA 1
ATOM 657 C C . ASP A 1 81 ? 11.458 34.889 23.274 1.00 10.30 76 ASP A C 1
ATOM 658 O O . ASP A 1 81 ? 12.229 35.702 22.765 1.00 10.92 76 ASP A O 1
ATOM 663 N N . LEU A 1 82 ? 10.571 35.223 24.213 1.00 9.95 77 LEU A N 1
ATOM 664 C CA . LEU A 1 82 ? 10.467 36.608 24.717 1.00 10.24 77 LEU A CA 1
ATOM 665 C C . LEU A 1 82 ? 11.769 37.045 25.393 1.00 9.51 77 LEU A C 1
ATOM 666 O O . LEU A 1 82 ? 12.259 38.106 25.206 1.00 10.19 77 LEU A O 1
ATOM 671 N N A ILE A 1 83 ? 12.349 36.172 26.233 0.85 9.91 78 ILE A N 1
ATOM 672 N N B ILE A 1 83 ? 12.359 36.220 26.244 0.15 10.60 78 ILE A N 1
ATOM 673 C CA A ILE A 1 83 ? 13.630 36.500 26.858 0.85 9.32 78 ILE A CA 1
ATOM 674 C CA B ILE A 1 83 ? 13.590 36.673 26.845 0.15 11.75 78 ILE A CA 1
ATOM 675 C C A ILE A 1 83 ? 14.676 36.850 25.773 0.85 10.01 78 ILE A C 1
ATOM 676 C C B ILE A 1 83 ? 14.722 36.833 25.809 0.15 10.98 78 ILE A C 1
ATOM 677 O O A ILE A 1 83 ? 15.395 37.850 25.879 0.85 10.85 78 ILE A O 1
ATOM 678 O O B ILE A 1 83 ? 15.538 37.741 25.950 0.15 10.76 78 ILE A O 1
ATOM 687 N N . ALA A 1 84 ? 14.751 35.991 24.777 1.00 10.27 79 ALA A N 1
ATOM 688 C CA . ALA A 1 84 ? 15.735 36.229 23.699 1.00 11.33 79 ALA A CA 1
ATOM 689 C C . ALA A 1 84 ? 15.543 37.588 22.981 1.00 10.15 79 ALA A C 1
ATOM 690 O O . ALA A 1 84 ? 16.461 38.224 22.655 1.00 11.77 79 ALA A O 1
ATOM 692 N N . ILE A 1 85 ? 14.304 37.962 22.760 1.00 10.32 80 ILE A N 1
ATOM 693 C CA . ILE A 1 85 ? 13.988 39.227 22.098 1.00 10.89 80 ILE A CA 1
ATOM 694 C C . ILE A 1 85 ? 14.456 40.414 22.981 1.00 10.94 80 ILE A C 1
ATOM 695 O O . ILE A 1 85 ? 15.077 41.325 22.553 1.00 11.77 80 ILE A O 1
ATOM 700 N N . LEU A 1 86 ? 14.099 40.367 24.265 1.00 10.74 81 LEU A N 1
ATOM 701 C CA . LEU A 1 86 ? 14.508 41.438 25.207 1.00 11.15 81 LEU A CA 1
ATOM 702 C C . LEU A 1 86 ? 16.028 41.568 25.239 1.00 12.04 81 LEU A C 1
ATOM 703 O O . LEU A 1 86 ? 16.526 42.605 25.213 1.00 13.46 81 LEU A O 1
ATOM 708 N N . GLU A 1 87 ? 16.717 40.433 25.293 1.00 30.00 82 GLU A N 1
ATOM 709 C CA . GLU A 1 87 ? 18.176 40.421 25.332 1.00 30.00 82 GLU A CA 1
ATOM 710 C C . GLU A 1 87 ? 18.792 41.007 24.063 1.00 30.00 82 GLU A C 1
ATOM 711 O O . GLU A 1 87 ? 19.791 41.723 24.125 1.00 30.00 82 GLU A O 1
ATOM 717 N N . GLU A 1 88 ? 18.201 40.695 22.915 1.00 30.00 83 GLU A N 1
ATOM 718 C CA . GLU A 1 88 ? 18.705 41.189 21.636 1.00 30.00 83 GLU A CA 1
ATOM 719 C C . GLU A 1 88 ? 18.658 42.712 21.557 1.00 30.00 83 GLU A C 1
ATOM 720 O O . GLU A 1 88 ? 19.506 43.339 20.922 1.00 30.00 83 GLU A O 1
ATOM 726 N N . PHE A 1 89 ? 17.660 43.297 22.209 1.00 13.47 84 PHE A N 1
ATOM 727 C CA . PHE A 1 89 ? 17.480 44.725 22.224 1.00 13.76 84 PHE A CA 1
ATOM 728 C C . PHE A 1 89 ? 17.967 45.441 23.508 1.00 13.85 84 PHE A C 1
ATOM 729 O O . PHE A 1 89 ? 17.723 46.553 23.663 1.00 16.14 84 PHE A O 1
ATOM 737 N N A GLN A 1 90 ? 18.643 44.651 24.296 0.47 14.38 85 GLN A N 1
ATOM 738 N N B GLN A 1 90 ? 18.674 44.673 24.287 0.36 14.74 85 GLN A N 1
ATOM 739 N N C GLN A 1 90 ? 18.712 44.718 24.290 0.17 15.09 85 GLN A N 1
ATOM 740 C CA A GLN A 1 90 ? 19.254 45.127 25.540 0.47 15.43 85 GLN A CA 1
ATOM 741 C CA B GLN A 1 90 ? 19.272 45.169 25.528 0.36 15.73 85 GLN A CA 1
ATOM 742 C CA C GLN A 1 90 ? 19.291 45.287 25.516 0.17 15.88 85 GLN A CA 1
ATOM 743 C C A GLN A 1 90 ? 18.228 45.826 26.428 0.47 15.22 85 GLN A C 1
ATOM 744 C C B GLN A 1 90 ? 18.231 45.831 26.435 0.36 15.21 85 GLN A C 1
ATOM 745 C C C GLN A 1 90 ? 18.229 45.844 26.464 0.17 15.04 85 GLN A C 1
ATOM 746 O O A GLN A 1 90 ? 18.491 46.860 27.043 0.47 18.85 85 GLN A O 1
ATOM 747 O O B GLN A 1 90 ? 18.491 46.854 27.073 0.36 18.21 85 GLN A O 1
ATOM 748 O O C GLN A 1 90 ? 18.477 46.833 27.158 0.17 16.56 85 GLN A O 1
ATOM 764 N N . VAL A 1 91 ? 17.117 45.242 26.477 1.00 13.54 86 VAL A N 1
ATOM 765 C CA . VAL A 1 91 ? 16.016 45.686 27.339 1.00 13.10 86 VAL A CA 1
ATOM 766 C C . VAL A 1 91 ? 16.112 44.985 28.710 1.00 13.76 86 VAL A C 1
ATOM 767 O O . VAL A 1 91 ? 16.284 43.825 28.782 1.00 17.60 86 VAL A O 1
ATOM 771 N N A SER A 1 92 ? 15.931 45.759 29.793 0.73 13.65 87 SER A N 1
ATOM 772 N N B SER A 1 92 ? 16.029 45.806 29.793 0.27 13.47 87 SER A N 1
ATOM 773 C CA A SER A 1 92 ? 15.788 45.177 31.112 0.73 14.42 87 SER A CA 1
ATOM 774 C CA B SER A 1 92 ? 16.058 45.363 31.206 0.27 13.65 87 SER A CA 1
ATOM 775 C C A SER A 1 92 ? 14.863 46.054 31.921 0.73 13.25 87 SER A C 1
ATOM 776 C C B SER A 1 92 ? 14.963 46.110 31.971 0.27 13.23 87 SER A C 1
ATOM 777 O O A SER A 1 92 ? 14.516 47.154 31.531 0.73 15.01 87 SER A O 1
ATOM 778 O O B SER A 1 92 ? 14.618 47.227 31.599 0.27 14.03 87 SER A O 1
ATOM 783 N N . LYS A 1 93 ? 14.394 45.465 33.060 1.00 11.67 88 LYS A N 1
ATOM 784 C CA . LYS A 1 93 ? 13.4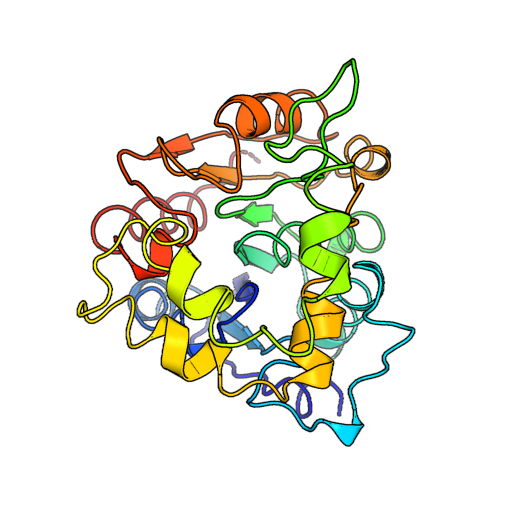49 46.161 33.918 1.00 12.58 88 LYS A CA 1
ATOM 785 C C . LYS A 1 93 ? 12.336 46.822 33.119 1.00 11.32 88 LYS A C 1
ATOM 786 O O . LYS A 1 93 ? 12.004 47.914 33.341 1.00 12.41 88 LYS A O 1
ATOM 792 N N . CYS A 1 94 ? 11.752 46.031 32.226 1.00 11.13 89 CYS A N 1
ATOM 793 C CA . CYS A 1 94 ? 10.725 46.590 31.328 1.00 10.57 89 CYS A CA 1
ATOM 794 C C . CYS A 1 94 ? 9.359 46.590 31.995 1.00 9.88 89 CYS A C 1
ATOM 795 O O . CYS A 1 94 ? 9.094 45.858 32.963 1.00 11.07 89 CYS A O 1
ATOM 798 N N . ILE A 1 95 ? 8.473 47.405 31.459 1.00 10.00 90 ILE A N 1
ATOM 799 C CA . ILE A 1 95 ? 7.054 47.339 31.802 1.00 9.76 90 ILE A CA 1
ATOM 800 C C . ILE A 1 95 ? 6.430 46.488 30.698 1.00 9.64 90 ILE A C 1
ATOM 801 O O . ILE A 1 95 ? 6.341 46.969 29.540 1.00 10.98 90 ILE A O 1
ATOM 806 N N . TYR A 1 96 ? 6.056 45.262 30.979 1.00 9.20 91 TYR A N 1
ATOM 807 C CA . TYR A 1 96 ? 5.496 44.390 29.961 1.00 9.24 91 TYR A CA 1
ATOM 808 C C . TYR A 1 96 ? 3.993 44.442 29.997 1.00 9.48 91 TYR A C 1
ATOM 809 O O . TYR A 1 96 ? 3.410 44.216 31.070 1.00 11.58 91 TYR A O 1
ATOM 818 N N . VAL A 1 97 ? 3.364 44.748 28.852 1.00 9.24 92 VAL A N 1
ATOM 819 C CA . VAL A 1 97 ? 1.920 44.796 28.737 1.00 9.43 92 VAL A CA 1
ATOM 820 C C . VAL A 1 97 ? 1.511 43.709 27.792 1.00 9.60 92 VAL A C 1
ATOM 821 O O . VAL A 1 97 ? 1.935 43.713 26.618 1.00 10.94 92 VAL A O 1
ATOM 825 N N . GLY A 1 98 ? 0.710 42.745 28.246 1.00 10.33 93 GLY A N 1
ATOM 826 C CA . GLY A 1 98 ? 0.302 41.662 27.388 1.00 11.17 93 GLY A CA 1
ATOM 827 C C . GLY A 1 98 ? -1.171 41.402 27.439 1.00 10.33 93 GLY A C 1
ATOM 828 O O . GLY A 1 98 ? -1.816 41.622 28.467 1.00 12.01 93 GLY A O 1
ATOM 829 N N . HIS A 1 99 ? -1.695 40.862 26.366 1.00 11.37 94 HIS A N 1
ATOM 830 C CA . HIS A 1 99 ? -3.046 40.333 26.348 1.00 11.06 94 HIS A CA 1
ATOM 831 C C . HIS A 1 99 ? -2.997 38.836 26.570 1.00 11.10 94 HIS A C 1
ATOM 832 O O . HIS A 1 99 ? -2.299 38.115 25.863 1.00 12.05 94 HIS A O 1
ATOM 839 N N A SER A 1 100 ? -3.835 38.367 27.501 0.44 10.51 95 SER A N 1
ATOM 840 N N B SER A 1 100 ? -3.787 38.431 27.560 0.44 12.19 95 SER A N 1
ATOM 841 N N C SER A 1 100 ? -3.713 38.379 27.601 0.12 12.63 95 SER A N 1
ATOM 842 C CA A SER A 1 100 ? -4.026 36.963 27.938 0.44 11.52 95 SER A CA 1
ATOM 843 C CA B SER A 1 100 ? -4.282 37.098 27.752 0.44 13.87 95 SER A CA 1
ATOM 844 C CA C SER A 1 100 ? -3.830 36.962 28.010 0.12 14.61 95 SER A CA 1
ATOM 845 C C A SER A 1 100 ? -2.774 36.035 27.820 0.44 9.74 95 SER A C 1
ATOM 846 C C B SER A 1 100 ? -3.056 36.229 27.891 0.44 12.84 95 SER A C 1
ATOM 847 C C C SER A 1 100 ? -2.630 36.055 27.720 0.12 14.63 95 SER A C 1
ATOM 848 O O A SER A 1 100 ? -1.831 36.299 28.622 0.44 8.79 95 SER A O 1
ATOM 849 O O B SER A 1 100 ? -2.260 36.401 28.796 0.44 13.15 95 SER A O 1
ATOM 850 O O C SER A 1 100 ? -1.908 35.657 28.635 0.12 14.32 95 SER A O 1
ATOM 857 N N A MET A 1 101 ? -2.681 35.079 26.849 0.59 10.52 96 MET A N 1
ATOM 858 N N B MET A 1 101 ? -2.805 35.356 26.921 0.41 13.71 96 MET A N 1
ATOM 859 C CA A MET A 1 101 ? -1.566 34.111 26.849 0.59 12.17 96 MET A CA 1
ATOM 860 C CA B MET A 1 101 ? -1.662 34.439 27.062 0.41 13.91 96 MET A CA 1
ATOM 861 C C A MET A 1 101 ? -0.218 34.783 26.905 0.59 10.56 96 MET A C 1
ATOM 862 C C B MET A 1 101 ? -0.284 35.085 26.900 0.41 10.86 96 MET A C 1
ATOM 863 O O A MET A 1 101 ? 0.737 34.304 27.472 0.59 11.47 96 MET A O 1
ATOM 864 O O B MET A 1 101 ? 0.702 34.539 27.393 0.41 11.93 96 MET A O 1
ATOM 873 N N A SER A 1 102 ? -0.134 35.965 26.316 0.22 10.36 97 SER A N 1
ATOM 874 N N B SER A 1 102 ? -0.160 36.245 26.276 0.50 9.37 97 SER A N 1
ATOM 875 N N C SER A 1 102 ? -0.164 36.043 26.253 0.28 12.69 97 SER A N 1
ATOM 876 C CA A SER A 1 102 ? 1.151 36.663 26.278 0.22 10.28 97 SER A CA 1
ATOM 877 C CA B SER A 1 102 ? 1.159 36.852 26.244 0.50 9.40 97 SER A CA 1
ATOM 878 C CA C SER A 1 102 ? 1.087 36.807 26.225 0.28 13.02 97 SER A CA 1
ATOM 879 C C A SER A 1 102 ? 1.548 37.304 27.609 0.22 10.54 97 SER A C 1
ATOM 880 C C B SER A 1 102 ? 1.563 37.340 27.618 0.50 9.69 97 SER A C 1
ATOM 881 C C C SER A 1 102 ? 1.513 37.214 27.619 0.28 12.39 97 SER A C 1
ATOM 882 O O A SER A 1 102 ? 2.735 37.399 27.921 0.22 10.23 97 SER A O 1
ATOM 883 O O B SER A 1 102 ? 2.732 37.302 28.009 0.50 9.82 97 SER A O 1
ATOM 884 O O C SER A 1 102 ? 2.674 37.033 27.994 0.28 13.10 97 SER A O 1
ATOM 891 N N . SER A 1 103 ? 0.571 37.774 28.382 1.00 10.60 98 SER A N 1
ATOM 892 C CA . SER A 1 103 ? 0.851 38.190 29.768 1.00 11.04 98 SER A CA 1
ATOM 893 C C . SER A 1 103 ? 1.326 36.985 30.609 1.00 10.58 98 SER A C 1
ATOM 894 O O . SER A 1 103 ? 2.218 37.118 31.443 1.00 11.33 98 SER A O 1
ATOM 897 N N A MET A 1 104 ? 0.732 35.818 30.377 0.57 10.33 99 MET A N 1
ATOM 898 N N B MET A 1 104 ? 0.703 35.817 30.406 0.43 11.10 99 MET A N 1
ATOM 899 C CA A MET A 1 104 ? 1.115 34.640 31.110 0.57 11.14 99 MET A CA 1
ATOM 900 C CA B MET A 1 104 ? 1.116 34.608 31.104 0.43 12.34 99 MET A CA 1
ATOM 901 C C A MET A 1 104 ? 2.466 34.109 30.645 0.57 10.72 99 MET A C 1
ATOM 902 C C B MET A 1 104 ? 2.504 34.181 30.661 0.43 10.81 99 MET A C 1
ATOM 903 O O A MET A 1 104 ? 3.226 33.565 31.461 0.57 11.50 99 MET A O 1
ATOM 904 O O B MET A 1 104 ? 3.328 33.786 31.502 0.43 11.17 99 MET A O 1
ATOM 913 N N . ALA A 1 105 ? 2.790 34.281 29.352 1.00 10.53 100 ALA A N 1
ATOM 914 C CA . ALA A 1 105 ? 4.122 33.931 28.870 1.00 10.53 100 ALA A CA 1
ATOM 915 C C . ALA A 1 105 ? 5.185 34.803 29.555 1.00 10.16 100 ALA A C 1
ATOM 916 O O . ALA A 1 105 ? 6.253 34.324 29.930 1.00 10.47 100 ALA A O 1
ATOM 918 N N . ALA A 1 106 ? 4.882 36.087 29.713 1.00 9.65 101 ALA A N 1
ATOM 919 C CA . ALA A 1 106 ? 5.796 36.996 30.379 1.00 9.87 101 ALA A CA 1
ATOM 920 C C . ALA A 1 106 ? 5.923 36.652 31.878 1.00 9.52 101 ALA A C 1
ATOM 921 O O . ALA A 1 106 ? 6.998 36.751 32.446 1.00 10.15 101 ALA A O 1
ATOM 923 N N . ALA A 1 107 ? 4.821 36.266 32.514 1.00 9.89 102 ALA A N 1
ATOM 924 C CA . ALA A 1 107 ? 4.884 35.849 33.913 1.00 10.48 102 ALA A CA 1
ATOM 925 C C . ALA A 1 107 ? 5.827 34.681 34.082 1.00 10.14 102 ALA A C 1
ATOM 926 O O . ALA A 1 107 ? 6.672 34.688 34.981 1.00 10.94 102 ALA A O 1
ATOM 928 N N . VAL A 1 108 ? 5.715 33.671 33.226 1.00 10.86 103 VAL A N 1
ATOM 929 C CA . VAL A 1 108 ? 6.627 32.541 33.298 1.00 11.36 103 VAL A CA 1
ATOM 930 C C . VAL A 1 108 ? 8.063 32.992 33.038 1.00 10.87 103 VAL A C 1
ATOM 931 O O . VAL A 1 108 ? 8.992 32.630 33.753 1.00 11.58 103 VAL A O 1
ATOM 935 N N . ALA A 1 109 ? 8.265 33.807 32.005 1.00 10.19 104 ALA A N 1
ATOM 936 C CA . ALA A 1 109 ? 9.604 34.324 31.711 1.00 10.53 104 ALA A CA 1
ATOM 937 C C . ALA A 1 109 ? 10.217 35.039 32.904 1.00 10.51 104 ALA A C 1
ATOM 938 O O . ALA A 1 109 ? 11.428 34.939 33.151 1.00 11.76 104 ALA A O 1
ATOM 940 N N A SER A 1 110 ? 9.378 35.792 33.621 0.76 9.70 105 SER A N 1
ATOM 941 N N B SER A 1 110 ? 9.381 35.801 33.622 0.24 11.68 105 SER A N 1
ATOM 942 C CA A SER A 1 110 ? 9.860 36.575 34.758 0.76 9.70 105 SER A CA 1
ATOM 943 C CA B SER A 1 110 ? 9.815 36.574 34.793 0.24 12.75 105 SER A CA 1
ATOM 944 C C A SER A 1 110 ? 10.340 35.744 35.940 0.76 10.47 105 SER A C 1
ATOM 945 C C B SER A 1 110 ? 10.386 35.728 35.914 0.24 11.95 105 SER A C 1
ATOM 946 O O A SER A 1 110 ? 11.057 36.270 36.796 0.76 12.38 105 SER A O 1
ATOM 947 O O B SER A 1 110 ? 11.212 36.217 36.690 0.24 11.97 105 SER A O 1
ATOM 952 N N . ILE A 1 111 ? 9.950 34.473 36.006 1.00 10.74 106 ILE A N 1
ATOM 953 C CA . ILE A 1 111 ? 10.471 33.574 37.037 1.00 11.61 106 ILE A CA 1
ATOM 954 C C . ILE A 1 111 ? 11.954 33.313 36.766 1.00 12.14 106 ILE A C 1
ATOM 955 O O . ILE A 1 111 ? 12.793 33.295 37.669 1.00 14.03 106 ILE A O 1
ATOM 960 N N . PHE A 1 112 ? 12.264 33.092 35.492 1.00 11.98 107 PHE A N 1
ATOM 961 C CA . PHE A 1 112 ? 13.638 32.812 35.070 1.00 13.10 107 PHE A CA 1
ATOM 962 C C . PHE A 1 112 ? 14.517 34.043 35.000 1.00 12.92 107 PHE A C 1
ATOM 963 O O . PHE A 1 112 ? 15.705 33.971 35.274 1.00 15.57 107 PHE A O 1
ATOM 971 N N . ARG A 1 113 ? 13.918 35.171 34.620 1.00 11.94 108 ARG A N 1
ATOM 972 C CA . ARG A 1 113 ? 14.646 36.419 34.376 1.00 11.83 108 ARG A CA 1
ATOM 973 C C . ARG A 1 113 ? 13.914 37.601 34.992 1.00 12.15 108 ARG A C 1
ATOM 974 O O . ARG A 1 113 ? 13.437 38.497 34.302 1.00 11.93 108 ARG A O 1
ATOM 982 N N . PRO A 1 114 ? 13.858 37.612 36.327 1.00 13.11 109 PRO A N 1
ATOM 983 C CA . PRO A 1 114 ? 13.157 38.727 36.974 1.00 14.68 109 PRO A CA 1
ATOM 984 C C . PRO A 1 114 ? 13.826 40.080 36.718 1.00 14.08 109 PRO A C 1
ATOM 985 O O . PRO A 1 114 ? 13.178 41.133 36.776 1.00 15.45 109 PRO A O 1
ATOM 989 N N . ASP A 1 115 ? 15.118 40.052 36.405 1.00 13.66 110 ASP A N 1
ATOM 990 C CA . ASP A 1 115 ? 15.866 41.251 36.050 1.00 14.00 110 ASP A CA 1
ATOM 991 C C . ASP A 1 115 ? 15.327 41.964 34.797 1.00 12.86 110 ASP A C 1
ATOM 992 O O . ASP A 1 115 ? 15.579 43.148 34.598 1.00 14.82 110 ASP A O 1
ATOM 997 N N . LEU A 1 116 ? 14.648 41.220 33.929 1.00 11.80 111 LEU A N 1
ATOM 998 C CA . LEU A 1 116 ? 14.134 41.763 32.687 1.00 11.10 111 LEU A CA 1
ATOM 999 C C . LEU A 1 116 ? 12.803 42.477 32.834 1.00 11.28 111 LEU A C 1
ATOM 1000 O O . LEU A 1 116 ? 12.407 43.155 31.891 1.00 12.01 111 LEU A O 1
ATOM 1005 N N . PHE A 1 117 ? 12.133 42.357 33.994 1.00 11.54 112 PHE A N 1
ATOM 1006 C CA . PHE A 1 117 ? 10.763 42.835 34.147 1.00 11.12 112 PHE A CA 1
ATOM 1007 C C . PHE A 1 117 ? 10.618 43.665 35.415 1.00 11.60 112 PHE A C 1
ATOM 1008 O O . PHE A 1 117 ? 10.870 43.192 36.504 1.00 15.08 112 PHE A O 1
ATOM 1016 N N . HIS A 1 118 ? 10.186 44.909 35.261 1.00 11.44 113 HIS A N 1
ATOM 1017 C CA . HIS A 1 118 ? 9.822 45.751 36.382 1.00 11.87 113 HIS A CA 1
ATOM 1018 C C . HIS A 1 118 ? 8.410 45.487 36.864 1.00 11.19 113 HIS A C 1
ATOM 1019 O O . HIS A 1 118 ? 8.148 45.524 38.089 1.00 13.83 113 HIS A O 1
ATOM 1026 N N . LYS A 1 119 ? 7.479 45.266 35.943 1.00 11.00 114 LYS A N 1
ATOM 1027 C CA . LYS A 1 119 ? 6.094 44.928 36.271 1.00 10.54 114 LYS A CA 1
ATOM 1028 C C . LYS A 1 119 ? 5.434 44.318 35.068 1.00 9.74 114 LYS A C 1
ATOM 1029 O O . LYS A 1 119 ? 5.924 44.538 33.914 1.00 10.54 114 LYS A O 1
ATOM 1035 N N . LEU A 1 120 ? 4.342 43.605 35.279 1.00 9.46 115 LEU A N 1
ATOM 1036 C CA . LEU A 1 120 ? 3.536 43.009 34.210 1.00 9.93 115 LEU A CA 1
ATOM 1037 C C . LEU A 1 120 ? 2.165 43.619 34.297 1.00 9.85 115 LEU A C 1
ATOM 1038 O O . LEU A 1 120 ? 1.534 43.621 35.379 1.00 12.57 115 LEU A O 1
ATOM 1043 N N . VAL A 1 121 ? 1.672 44.123 33.170 1.00 9.65 116 VAL A N 1
ATOM 1044 C CA . VAL A 1 121 ? 0.306 44.611 33.012 1.00 9.76 116 VAL A CA 1
ATOM 1045 C C . VAL A 1 121 ? -0.404 43.586 32.142 1.00 9.80 116 VAL A C 1
ATOM 1046 O O . VAL A 1 121 ? 0.011 43.338 30.991 1.00 11.41 116 VAL A O 1
ATOM 1050 N N A MET A 1 122 ? -1.464 43.002 32.647 0.60 9.49 117 MET A N 1
ATOM 1051 N N B MET A 1 122 ? -1.379 42.904 32.722 0.40 10.80 117 MET A N 1
ATOM 1052 C CA A MET A 1 122 ? -2.035 41.756 32.126 0.60 9.19 117 MET A CA 1
ATOM 1053 C CA B MET A 1 122 ? -2.035 41.725 32.140 0.40 11.09 117 MET A CA 1
ATOM 1054 C C A MET A 1 122 ? -3.486 41.964 31.793 0.60 9.27 117 MET A C 1
ATOM 1055 C C B MET A 1 122 ? -3.461 42.063 31.781 0.40 10.06 117 MET A C 1
ATOM 1056 O O A MET A 1 122 ? -4.299 42.145 32.711 0.60 10.76 117 MET A O 1
ATOM 1057 O O B MET A 1 122 ? -4.234 42.429 32.676 0.40 10.93 117 MET A O 1
ATOM 1066 N N . ILE A 1 123 ? -3.812 41.956 30.498 1.00 9.61 118 ILE A N 1
ATOM 1067 C CA . ILE A 1 123 ? -5.197 42.173 30.061 1.00 9.62 118 ILE A CA 1
ATOM 1068 C C . ILE A 1 123 ? -5.845 40.819 29.879 1.00 9.96 118 ILE A C 1
ATOM 1069 O O . ILE A 1 123 ? -5.423 40.027 29.031 1.00 11.09 118 ILE A O 1
ATOM 1074 N N A SER A 1 124 ? -6.870 40.524 30.669 0.74 10.19 119 SER A N 1
ATOM 1075 N N B SER A 1 124 ? -6.897 40.556 30.653 0.07 10.26 119 SER A N 1
ATOM 1076 N N C SER A 1 124 ? -6.855 40.557 30.704 0.19 11.16 119 SER A N 1
ATOM 1077 C CA A SER A 1 124 ? -7.628 39.269 30.562 0.74 10.27 119 SER A CA 1
ATOM 1078 C CA B SER A 1 124 ? -7.631 39.289 30.587 0.07 10.70 119 SER A CA 1
ATOM 1079 C CA C SER A 1 124 ? -7.646 39.336 30.639 0.19 12.30 119 SER A CA 1
ATOM 1080 C C A SER A 1 124 ? -6.829 37.986 30.751 0.74 10.12 119 SER A C 1
ATOM 1081 C C B SER A 1 124 ? -6.723 38.060 30.661 0.07 10.30 119 SER A C 1
ATOM 1082 C C C SER A 1 124 ? -6.832 38.038 30.741 0.19 11.05 119 SER A C 1
ATOM 1083 O O A SER A 1 124 ? -7.035 37.025 30.034 0.74 11.42 119 SER A O 1
ATOM 1084 O O B SER A 1 124 ? -6.703 37.259 29.726 0.07 10.63 119 SER A O 1
ATOM 1085 O O C SER A 1 124 ? -7.010 37.142 29.922 0.19 11.75 119 SER A O 1
ATOM 1092 N N . PRO A 1 125 ? -5.944 37.925 31.750 1.00 10.37 120 PRO A N 1
ATOM 1093 C CA . PRO A 1 125 ? -5.170 36.708 31.930 1.00 10.78 120 PRO A CA 1
ATOM 1094 C C . PRO A 1 125 ? -5.989 35.548 32.519 1.00 11.04 120 PRO A C 1
ATOM 1095 O O . PRO A 1 125 ? -6.870 35.760 33.353 1.00 12.00 120 PRO A O 1
ATOM 1099 N N . THR A 1 126 ? -5.604 34.326 32.160 1.00 11.12 121 THR A N 1
ATOM 1100 C CA . THR A 1 126 ? -6.081 33.143 32.838 1.00 11.55 121 THR A CA 1
ATOM 1101 C C . THR A 1 126 ? -4.988 32.105 32.847 1.00 11.30 121 THR A C 1
ATOM 1102 O O . THR A 1 126 ? -4.285 31.924 31.848 1.00 12.32 121 THR A O 1
ATOM 1106 N N . PRO A 1 127 ? -4.838 31.418 33.975 1.00 11.11 122 PRO A N 1
ATOM 1107 C CA . PRO A 1 127 ? -3.810 30.381 34.115 1.00 10.93 122 PRO A CA 1
ATOM 1108 C C . PRO A 1 127 ? -4.292 29.028 33.603 1.00 11.38 122 PRO A C 1
ATOM 1109 O O . PRO A 1 127 ? -3.493 28.101 33.472 1.00 12.34 122 PRO A O 1
ATOM 1113 N N . ARG A 1 128 ? -5.586 28.920 33.320 1.00 11.32 123 ARG A N 1
ATOM 1114 C CA . ARG A 1 128 ? -6.156 27.672 32.824 1.00 11.30 123 ARG A CA 1
ATOM 1115 C C . ARG A 1 128 ? -7.629 27.827 32.459 1.00 11.17 123 ARG A C 1
ATOM 1116 O O . ARG A 1 128 ? -8.370 28.559 33.116 1.00 12.23 123 ARG A O 1
ATOM 1124 N N . LEU A 1 129 ? -8.044 27.131 31.406 1.00 12.37 124 LEU A N 1
ATOM 1125 C CA . LEU A 1 129 ? -9.427 27.178 30.943 1.00 13.01 124 LEU A CA 1
ATOM 1126 C C . LEU A 1 129 ? -10.288 26.037 31.457 1.00 14.20 124 LEU A C 1
ATOM 1127 O O . LEU A 1 129 ? -11.489 26.225 31.671 1.00 16.10 124 LEU A O 1
ATOM 1132 N N A ILE A 1 130 ? -9.706 24.846 31.584 0.59 14.19 125 ILE A N 1
ATOM 1133 N N B ILE A 1 130 ? -9.691 24.861 31.606 0.41 15.12 125 ILE A N 1
ATOM 1134 C CA A ILE A 1 130 ? -10.494 23.639 31.834 0.59 15.51 125 ILE A CA 1
ATOM 1135 C CA B ILE A 1 130 ? -10.459 23.652 31.843 0.41 16.16 125 ILE A CA 1
ATOM 1136 C C A ILE A 1 130 ? -10.815 23.458 33.323 0.59 15.70 125 ILE A C 1
ATOM 1137 C C B ILE A 1 130 ? -10.821 23.540 33.335 0.41 17.15 125 ILE A C 1
ATOM 1138 O O A ILE A 1 130 ? -9.927 23.395 34.197 0.59 15.76 125 ILE A O 1
ATOM 1139 O O B ILE A 1 130 ? -9.978 23.718 34.231 0.41 17.33 125 ILE A O 1
ATOM 1148 N N . ASN A 1 131 ? -12.095 23.279 33.603 1.00 17.36 126 ASN A N 1
ATOM 1149 C CA . ASN A 1 131 ? -12.561 23.115 34.970 1.00 19.05 126 ASN A CA 1
ATOM 1150 C C . ASN A 1 131 ? -12.003 21.865 35.641 1.00 22.11 126 ASN A C 1
ATOM 1151 O O . ASN A 1 131 ? -11.791 20.837 34.993 1.00 22.87 126 ASN A O 1
ATOM 1156 N N . THR A 1 132 ? -11.809 21.953 36.953 1.00 22.01 127 THR A N 1
ATOM 1157 C CA . THR A 1 132 ? -11.579 20.783 37.815 1.00 24.98 127 THR A CA 1
ATOM 1158 C C . THR A 1 132 ? -12.605 20.871 38.930 1.00 27.38 127 THR A C 1
ATOM 1159 O O . THR A 1 132 ? -13.413 21.801 38.971 1.00 27.75 127 THR A O 1
ATOM 1163 N N . GLU A 1 133 ? -12.561 19.913 39.851 1.00 31.02 128 GLU A N 1
ATOM 1164 C CA . GLU A 1 133 ? -13.427 19.932 41.026 1.00 34.09 128 GLU A CA 1
ATOM 1165 C C . GLU A 1 133 ? -13.259 21.202 41.868 1.00 31.69 128 GLU A C 1
ATOM 1166 O O . GLU A 1 133 ? -14.220 21.695 42.470 1.00 37.84 128 GLU A O 1
ATOM 1172 N N . GLU A 1 134 ? -12.031 21.709 41.914 1.00 29.21 129 GLU A N 1
ATOM 1173 C CA . GLU A 1 134 ? -11.637 22.800 42.787 1.00 29.40 129 GLU A CA 1
ATOM 1174 C C . GLU A 1 134 ? -11.429 24.140 42.070 1.00 25.77 129 GLU A C 1
ATOM 1175 O O . GLU A 1 134 ? -11.305 25.164 42.716 1.00 28.57 129 GLU A O 1
ATOM 1181 N N . TYR A 1 135 ? -11.413 24.152 40.745 1.00 22.23 130 TYR A N 1
ATOM 1182 C CA . TYR A 1 135 ? -11.040 25.353 39.945 1.00 19.56 130 TYR A CA 1
ATOM 1183 C C . TYR A 1 135 ? -12.004 25.490 38.766 1.00 19.45 130 TYR A C 1
ATOM 1184 O O . TYR A 1 135 ? -12.170 24.566 38.006 1.00 21.68 130 TYR A O 1
ATOM 1193 N N . TYR A 1 136 ? -12.596 26.667 38.603 1.00 19.64 131 TYR A N 1
ATOM 1194 C CA . TYR A 1 136 ? -13.517 26.965 37.487 1.00 19.56 131 TYR A CA 1
ATOM 1195 C C . TYR A 1 136 ? -12.808 27.891 36.496 1.00 18.47 131 TYR A C 1
ATOM 1196 O O . TYR A 1 136 ? -12.571 29.057 36.772 1.00 19.63 131 TYR A O 1
ATOM 1205 N N . GLY A 1 137 ? -12.451 27.334 35.343 1.00 18.83 132 GLY A N 1
ATOM 1206 C CA . GLY A 1 137 ? -11.872 28.090 34.242 1.00 17.78 132 GLY A CA 1
ATOM 1207 C C . GLY A 1 137 ? -12.838 28.506 33.165 1.00 18.36 132 GLY A C 1
ATOM 1208 O O . GLY A 1 137 ? -12.460 29.320 32.354 1.00 18.46 132 GLY A O 1
ATOM 1209 N N . GLY A 1 138 ? -14.046 27.928 33.161 1.00 18.13 133 GLY A N 1
ATOM 1210 C CA . GLY A 1 138 ? -15.081 28.244 32.214 1.00 20.76 133 GLY A CA 1
ATOM 1211 C C . GLY A 1 138 ? -15.389 27.172 31.193 1.00 20.62 133 GLY A C 1
ATOM 1212 O O . GLY A 1 138 ? -16.339 27.353 30.468 1.00 26.43 133 GLY A O 1
ATOM 1213 N N . PHE A 1 139 ? -14.573 26.122 31.090 1.00 18.59 134 PHE A N 1
ATOM 1214 C CA . PHE A 1 139 ? -14.695 25.124 30.022 1.00 18.59 134 PHE A CA 1
ATOM 1215 C C . PHE A 1 139 ? -14.641 23.717 30.581 1.00 19.89 134 PHE A C 1
ATOM 1216 O O . PHE A 1 139 ? -13.796 23.426 31.388 1.00 21.48 134 PHE A O 1
ATOM 1224 N N A GLU A 1 140 ? -15.502 22.846 30.079 0.67 19.30 135 GLU A N 1
ATOM 1225 N N B GLU A 1 140 ? -15.574 22.845 30.176 0.33 20.08 135 GLU A N 1
ATOM 1226 C CA A GLU A 1 140 ? -15.538 21.474 30.568 0.67 20.26 135 GLU A CA 1
ATOM 1227 C CA B GLU A 1 140 ? -15.550 21.436 30.621 0.33 20.88 135 GLU A CA 1
ATOM 1228 C C A GLU A 1 140 ? -14.756 20.561 29.640 0.67 17.23 135 GLU A C 1
ATOM 1229 C C B GLU A 1 140 ? -14.711 20.620 29.665 0.33 18.88 135 GLU A C 1
ATOM 1230 O O A GLU A 1 140 ? -14.926 20.579 28.396 0.67 17.51 135 GLU A O 1
ATOM 1231 O O B GLU A 1 140 ? -14.802 20.778 28.439 0.33 19.98 135 GLU A O 1
ATOM 1242 N N . GLN A 1 141 ? -13.913 19.730 30.234 1.00 18.50 136 GLN A N 1
ATOM 1243 C CA . GLN A 1 141 ? -13.051 18.838 29.471 1.00 17.31 136 GLN A CA 1
ATOM 1244 C C . GLN A 1 141 ? -13.758 18.023 28.398 1.00 18.28 136 GLN A C 1
ATOM 1245 O O . GLN A 1 141 ? -13.320 17.963 27.247 1.00 18.18 136 GLN A O 1
ATOM 1251 N N A LYS A 1 142 ? -14.867 17.398 28.753 0.56 18.89 137 LYS A N 1
ATOM 1252 N N B LYS A 1 142 ? -14.834 17.350 28.798 0.44 20.54 137 LYS A N 1
ATOM 1253 C CA A LYS A 1 142 ? -15.500 16.485 27.787 0.56 19.09 137 LYS A CA 1
ATOM 1254 C CA B LYS A 1 142 ? -15.568 16.481 27.867 0.44 20.65 137 LYS A CA 1
ATOM 1255 C C A LYS A 1 142 ? -16.202 17.204 26.635 0.56 18.04 137 LYS A C 1
ATOM 1256 C C B LYS A 1 142 ? -16.110 17.229 26.641 0.44 19.31 137 LYS A C 1
ATOM 1257 O O A LYS A 1 142 ? -16.402 16.613 25.572 0.56 18.92 137 LYS A O 1
ATOM 1258 O O B LYS A 1 142 ? -16.059 16.703 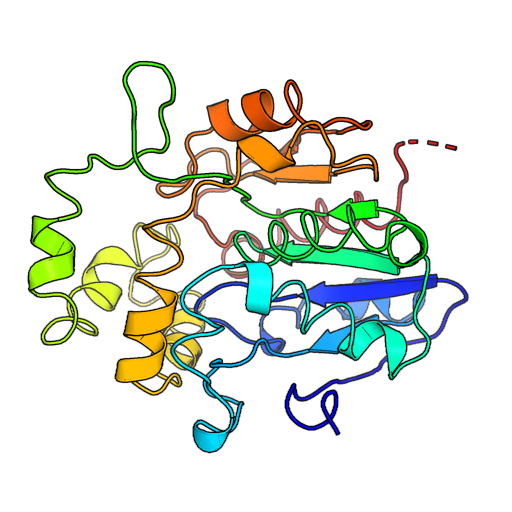25.530 0.44 21.55 137 LYS A O 1
ATOM 1269 N N . VAL A 1 143 ? -16.579 18.459 26.835 1.00 17.43 138 VAL A N 1
ATOM 1270 C CA . VAL A 1 143 ? -17.094 19.297 25.757 1.00 17.69 138 VAL A CA 1
ATOM 1271 C C . VAL A 1 143 ? -15.940 19.766 24.881 1.00 16.36 138 VAL A C 1
ATOM 1272 O O . VAL A 1 143 ? -16.012 19.671 23.653 1.00 16.33 138 VAL A O 1
ATOM 1276 N N A MET A 1 144 ? -14.876 20.254 25.525 0.71 15.53 139 MET A N 1
ATOM 1277 N N B MET A 1 144 ? -14.880 20.257 25.514 0.29 16.49 139 MET A N 1
ATOM 1278 C CA A MET A 1 144 ? -13.680 20.666 24.789 0.71 15.21 139 MET A CA 1
ATOM 1279 C CA B MET A 1 144 ? -13.704 20.667 24.773 0.29 16.19 139 MET A CA 1
ATOM 1280 C C A MET A 1 144 ? -13.143 19.542 23.912 0.71 14.33 139 MET A C 1
ATOM 1281 C C B MET A 1 144 ? -13.132 19.544 23.912 0.29 15.28 139 MET A C 1
ATOM 1282 O O A MET A 1 144 ? -12.769 19.773 22.766 0.71 14.51 139 MET A O 1
ATOM 1283 O O B MET A 1 144 ? -12.689 19.794 22.792 0.29 15.65 139 MET A O 1
ATOM 1292 N N . ASP A 1 145 ? -13.169 18.308 24.416 1.00 14.90 140 ASP A N 1
ATOM 1293 C CA . ASP A 1 145 ? -12.703 17.174 23.634 1.00 16.11 140 ASP A CA 1
ATOM 1294 C C . ASP A 1 145 ? -13.513 16.990 22.35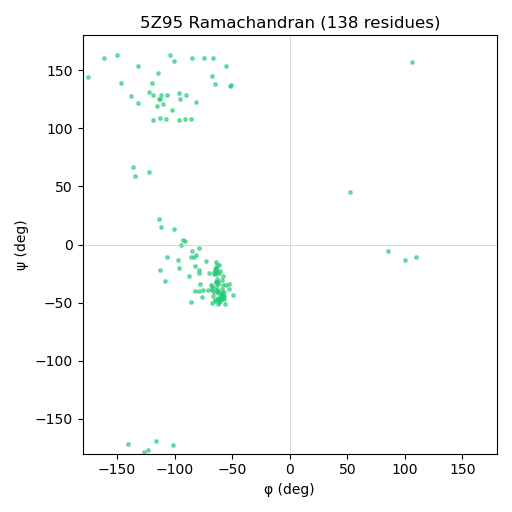4 1.00 15.43 140 ASP A C 1
ATOM 1295 O O . ASP A 1 145 ? -12.937 16.677 21.331 1.00 17.03 140 ASP A O 1
ATOM 1300 N N . GLU A 1 146 ? -14.832 17.138 22.428 1.00 14.63 141 GLU A N 1
ATOM 1301 C CA . GLU A 1 146 ? -15.653 17.094 21.202 1.00 14.78 141 GLU A CA 1
ATOM 1302 C C . GLU A 1 146 ? -15.289 18.192 20.242 1.00 14.05 141 GLU A C 1
ATOM 1303 O O . GLU A 1 146 ? -15.073 17.940 19.056 1.00 15.70 141 GLU A O 1
ATOM 1309 N N . THR A 1 147 ? -15.215 19.416 20.747 1.00 13.26 142 THR A N 1
ATOM 1310 C CA . THR A 1 147 ? -14.937 20.537 19.888 1.00 13.23 142 THR A CA 1
ATOM 1311 C C . THR A 1 147 ? -13.603 20.413 19.179 1.00 13.53 142 THR A C 1
ATOM 1312 O O . THR A 1 147 ? -13.468 20.688 17.968 1.00 14.45 142 THR A O 1
ATOM 1316 N N . LEU A 1 148 ? -12.586 20.025 19.943 1.00 13.38 143 LEU A N 1
ATOM 1317 C CA . LEU A 1 148 ? -11.257 19.923 19.382 1.00 14.09 143 LEU A CA 1
ATOM 1318 C C . LEU A 1 148 ? -11.119 18.761 18.400 1.00 14.19 143 LEU A C 1
ATOM 1319 O O . LEU A 1 148 ? -10.260 18.830 17.520 1.00 15.36 143 LEU A O 1
ATOM 1324 N N . ARG A 1 149 ? -11.947 17.722 18.502 1.00 14.01 144 ARG A N 1
ATOM 1325 C CA . ARG A 1 149 ? -11.808 16.590 17.614 1.00 14.85 144 ARG A CA 1
ATOM 1326 C C . ARG A 1 149 ? -12.026 17.001 16.165 1.00 14.89 144 ARG A C 1
ATOM 1327 O O . ARG A 1 149 ? -11.371 16.468 15.275 1.00 17.82 144 ARG A O 1
ATOM 1335 N N . SER A 1 150 ? -12.916 17.961 15.920 1.00 13.96 145 SER A N 1
ATOM 1336 C CA . SER A 1 150 ? -13.228 18.438 14.573 1.00 14.43 145 SER A CA 1
ATOM 1337 C C . SER A 1 150 ? -12.808 19.872 14.339 1.00 13.41 145 SER A C 1
ATOM 1338 O O . SER A 1 150 ? -13.311 20.526 13.432 1.00 14.61 145 SER A O 1
ATOM 1341 N N . LEU A 1 151 ? -11.857 20.361 15.123 1.00 13.78 146 LEU A N 1
ATOM 1342 C CA . LEU A 1 151 ? -11.408 21.730 15.019 1.00 13.64 146 LEU A CA 1
ATOM 1343 C C . LEU A 1 151 ? -10.800 22.052 13.656 1.00 14.34 146 LEU A C 1
ATOM 1344 O O . LEU A 1 151 ? -11.100 23.079 13.070 1.00 15.03 146 LEU A O 1
ATOM 1349 N N A ASP A 1 152 ? -9.936 21.170 13.162 0.49 14.37 147 ASP A N 1
ATOM 1350 N N B ASP A 1 152 ? -9.963 21.159 13.143 0.51 14.50 147 ASP A N 1
ATOM 1351 C CA A ASP A 1 152 ? -9.128 21.516 12.002 0.49 15.13 147 ASP A CA 1
ATOM 1352 C CA B ASP A 1 152 ? -9.149 21.509 11.976 0.51 15.50 147 ASP A CA 1
ATOM 1353 C C A ASP A 1 152 ? -9.971 21.784 10.756 0.49 14.25 147 ASP A C 1
ATOM 1354 C C B ASP A 1 152 ? -10.040 21.846 10.799 0.51 14.43 147 ASP A C 1
ATOM 1355 O O A ASP A 1 152 ? -9.696 22.717 10.007 0.49 15.42 147 ASP A O 1
ATOM 1356 O O B ASP A 1 152 ? -9.920 22.913 10.191 0.51 15.84 147 ASP A O 1
ATOM 1365 N N . GLU A 1 153 ? -10.989 20.959 10.523 1.00 12.94 148 GLU A N 1
ATOM 1366 C CA . GLU A 1 153 ? -11.862 21.132 9.364 1.00 13.22 148 GLU A CA 1
ATOM 1367 C C . GLU A 1 153 ? -12.902 22.206 9.564 1.00 12.41 148 GLU A C 1
ATOM 1368 O O . GLU A 1 153 ? -13.500 22.651 8.604 1.00 14.54 148 GLU A O 1
ATOM 1374 N N . ASN A 1 154 ? -13.114 22.633 10.807 1.00 12.06 149 ASN A N 1
ATOM 1375 C CA . ASN A 1 154 ? -14.078 23.671 11.149 1.00 11.49 149 ASN A CA 1
ATOM 1376 C C . ASN A 1 154 ? -13.479 24.981 11.653 1.00 11.61 149 ASN A C 1
ATOM 1377 O O . ASN A 1 154 ? -14.196 25.817 12.207 1.00 12.46 149 ASN A O 1
ATOM 1382 N N . PHE A 1 155 ? -12.176 25.189 11.458 1.00 12.17 150 PHE A N 1
ATOM 1383 C CA . PHE A 1 155 ? -11.534 26.307 12.146 1.00 12.43 150 PHE A CA 1
ATOM 1384 C C . PHE A 1 155 ? -12.212 27.636 11.858 1.00 12.25 150 PHE A C 1
ATOM 1385 O O . PHE A 1 155 ? -12.517 28.402 12.772 1.00 12.28 150 PHE A O 1
ATOM 1393 N N A LYS A 1 156 ? -12.487 27.908 10.584 0.56 12.26 151 LYS A N 1
ATOM 1394 N N B LYS A 1 156 ? -12.377 28.000 10.585 0.44 12.81 151 LYS A N 1
ATOM 1395 C CA A LYS A 1 156 ? -13.104 29.163 10.227 0.56 11.48 151 LYS A CA 1
ATOM 1396 C CA B LYS A 1 156 ? -12.846 29.351 10.262 0.44 13.03 151 LYS A CA 1
ATOM 1397 C C A LYS A 1 156 ? -14.543 29.265 10.733 0.56 10.32 151 LYS A C 1
ATOM 1398 C C B LYS A 1 156 ? -14.254 29.577 10.764 0.44 11.89 151 LYS A C 1
ATOM 1399 O O A LYS A 1 156 ? -14.920 30.287 11.300 0.56 10.39 151 LYS A O 1
ATOM 1400 O O B LYS A 1 156 ? -14.624 30.607 11.301 0.44 12.13 151 LYS A O 1
ATOM 1411 N N A SER A 1 157 ? -15.370 28.252 10.494 0.64 10.17 152 SER A N 1
ATOM 1412 N N B SER A 1 157 ? -15.080 28.553 10.572 0.13 11.26 152 SER A N 1
ATOM 1413 N N C SER A 1 157 ? -15.060 28.346 10.551 0.22 12.14 152 SER A N 1
ATOM 1414 C CA A SER A 1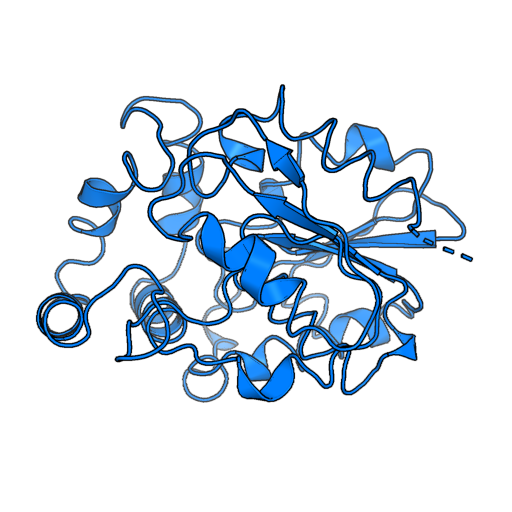 157 ? -16.757 28.374 10.888 0.64 10.64 152 SER A CA 1
ATOM 1415 C CA B SER A 1 157 ? -16.496 28.652 10.910 0.13 11.12 152 SER A CA 1
ATOM 1416 C CA C SER A 1 157 ? -16.486 28.465 10.842 0.22 12.36 152 SER A CA 1
ATOM 1417 C C A SER A 1 157 ? -16.921 28.465 12.413 0.64 10.36 152 SER A C 1
ATOM 1418 C C B SER A 1 157 ? -16.762 28.625 12.413 0.13 11.18 152 SER A C 1
ATOM 1419 C C C SER A 1 157 ? -16.756 28.579 12.358 0.22 11.70 152 SER A C 1
ATOM 1420 O O A SER A 1 157 ? -17.798 29.163 12.921 0.64 10.58 152 SER A O 1
ATOM 1421 O O B SER A 1 157 ? -17.585 29.407 12.900 0.13 11.33 152 SER A O 1
ATOM 1422 O O C SER A 1 157 ? -17.548 29.420 12.791 0.22 11.93 152 SER A O 1
ATOM 1429 N N . LEU A 1 158 ? -16.077 27.742 13.150 1.00 10.84 153 LEU A N 1
ATOM 1430 C CA . LEU A 1 158 ? -16.133 27.789 14.615 1.00 11.22 153 LEU A CA 1
ATOM 1431 C C . LEU A 1 158 ? -15.645 29.154 15.125 1.00 11.00 153 LEU A C 1
ATOM 1432 O O . LEU A 1 158 ? -16.258 29.760 16.017 1.00 11.84 153 LEU A O 1
ATOM 1437 N N . SER A 1 159 ? -14.557 29.622 14.552 1.00 11.30 154 SER A N 1
ATOM 1438 C CA . SER A 1 159 ? -13.987 30.891 14.981 1.00 12.27 154 SER A CA 1
ATOM 1439 C C . SER A 1 159 ? -14.929 32.029 14.691 1.00 11.92 154 SER A C 1
ATOM 1440 O O . SER A 1 159 ? -15.165 32.891 15.550 1.00 12.41 154 SER A O 1
ATOM 1443 N N . LEU A 1 160 ? -15.491 32.088 13.459 1.00 11.81 155 LEU A N 1
ATOM 1444 C CA . LEU A 1 160 ? -16.472 33.133 13.138 1.00 13.28 155 LEU A CA 1
ATOM 1445 C C . LEU A 1 160 ? -17.707 33.019 14.002 1.00 12.56 155 LEU A C 1
ATOM 1446 O O . LEU A 1 160 ? -18.246 34.042 14.454 1.00 14.41 155 LEU A O 1
ATOM 1451 N N . GLY A 1 161 ? -18.171 31.802 14.220 1.00 12.34 156 GLY A N 1
ATOM 1452 C CA . GLY A 1 161 ? -19.389 31.592 14.981 1.00 13.22 156 GLY A CA 1
ATOM 1453 C C . GLY A 1 161 ? -19.294 32.020 16.413 1.00 13.00 156 GLY A C 1
ATOM 1454 O O . GLY A 1 161 ? -20.293 32.447 16.998 1.00 14.63 156 GLY A O 1
ATOM 1455 N N . THR A 1 162 ? -18.110 31.906 17.001 1.00 11.78 157 THR A N 1
ATOM 1456 C CA . THR A 1 162 ? -17.897 32.260 18.400 1.00 12.07 157 THR A CA 1
ATOM 1457 C C . THR A 1 162 ? -17.352 33.650 18.608 1.00 12.26 157 THR A C 1
ATOM 1458 O O . THR A 1 162 ? -17.522 34.209 19.711 1.00 13.60 157 THR A O 1
ATOM 1462 N N . ALA A 1 163 ? -16.746 34.248 17.597 1.00 12.57 158 ALA A N 1
ATOM 1463 C CA . ALA A 1 163 ? -16.055 35.515 17.808 1.00 13.15 158 ALA A CA 1
ATOM 1464 C C . ALA A 1 163 ? -16.937 36.633 18.338 1.00 13.45 158 ALA A C 1
ATOM 1465 O O . ALA A 1 163 ? -16.483 37.407 19.187 1.00 13.43 158 ALA A O 1
ATOM 1467 N N . PRO A 1 164 ? -18.192 36.751 17.900 1.00 14.22 159 PRO A N 1
ATOM 1468 C CA . PRO A 1 164 ? -18.975 37.856 18.467 1.00 14.99 159 PRO A CA 1
ATOM 1469 C C . PRO A 1 164 ? -19.188 37.758 19.959 1.00 14.61 159 PRO A C 1
ATOM 1470 O O . PRO A 1 164 ? -19.258 38.789 20.626 1.00 15.13 159 PRO A O 1
ATOM 1474 N N A LEU A 1 165 ? -19.299 36.559 20.527 0.69 15.04 160 LEU A N 1
ATOM 1475 N N B LEU A 1 165 ? -19.257 36.537 20.442 0.31 14.45 160 LEU A N 1
ATOM 1476 C CA A LEU A 1 165 ? -19.374 36.471 22.021 0.69 15.77 160 LEU A CA 1
ATOM 1477 C CA B LEU A 1 165 ? -19.443 36.284 21.839 0.31 14.45 160 LEU A CA 1
ATOM 1478 C C A LEU A 1 165 ? -18.020 36.604 22.635 0.69 14.09 160 LEU A C 1
ATOM 1479 C C B LEU A 1 165 ? -18.118 36.432 22.620 0.31 13.74 160 LEU A C 1
ATOM 1480 O O A LEU A 1 165 ? -17.891 37.242 23.687 0.69 15.15 160 LEU A O 1
ATOM 1481 O O B LEU A 1 165 ? -18.127 36.909 23.758 0.31 14.77 160 LEU A O 1
ATOM 1490 N N . LEU A 1 166 ? -16.995 36.041 22.004 1.00 13.02 161 LEU A N 1
ATOM 1491 C CA . LEU A 1 166 ? -15.655 36.198 22.545 1.00 13.03 161 LEU A CA 1
ATOM 1492 C C . LEU A 1 166 ? -15.315 37.670 22.711 1.00 12.56 161 LEU A C 1
ATOM 1493 O O . LEU A 1 166 ? -14.834 38.077 23.770 1.00 13.29 161 LEU A O 1
ATOM 1498 N N A LEU A 1 167 ? -15.579 38.455 21.662 0.53 12.27 162 LEU A N 1
ATOM 1499 N N B LEU A 1 167 ? -15.554 38.455 21.649 0.47 12.60 162 LEU A N 1
ATOM 1500 C CA A LEU A 1 167 ? -15.220 39.864 21.664 0.53 12.92 162 LEU A CA 1
ATOM 1501 C CA B LEU A 1 167 ? -15.235 39.882 21.651 0.47 12.94 162 LEU A CA 1
ATOM 1502 C C A LEU A 1 167 ? -16.307 40.761 22.230 0.53 13.05 162 LEU A C 1
ATOM 1503 C C B LEU A 1 167 ? -16.294 40.741 22.300 0.47 12.87 162 LEU A C 1
ATOM 1504 O O A LEU A 1 167 ? -16.051 41.931 22.456 0.53 14.19 162 LEU A O 1
ATOM 1505 O O B LEU A 1 167 ? -16.009 41.868 22.651 0.47 12.74 162 LEU A O 1
ATOM 1514 N N . ALA A 1 168 ? -17.516 40.215 22.402 1.00 13.28 163 ALA A N 1
ATOM 1515 C CA . ALA A 1 168 ? -18.686 40.983 22.826 1.00 14.34 163 ALA A CA 1
ATOM 1516 C C . ALA A 1 168 ? -18.918 42.159 21.894 1.00 16.24 163 ALA A C 1
ATOM 1517 O O . ALA A 1 168 ? -19.098 43.292 22.321 1.00 19.27 163 ALA A O 1
ATOM 1519 N N A CYS A 1 169 ? -18.902 41.845 20.594 0.33 15.63 164 CYS A N 1
ATOM 1520 N N B CYS A 1 169 ? -18.937 41.868 20.600 0.39 15.24 164 CYS A N 1
ATOM 1521 N N C CYS A 1 169 ? -18.975 41.855 20.599 0.28 16.58 164 CYS A N 1
ATOM 1522 C CA A CYS A 1 169 ? -19.093 42.806 19.500 0.33 16.69 164 CYS A CA 1
ATOM 1523 C CA B CYS A 1 169 ? -19.316 42.868 19.615 0.39 15.92 164 CYS A CA 1
ATOM 1524 C CA C CYS A 1 169 ? -19.252 42.848 19.560 0.28 18.25 164 CYS A CA 1
ATOM 1525 C C A CYS A 1 169 ? -20.046 42.160 18.521 0.33 17.54 164 CYS A C 1
ATOM 1526 C C B CYS A 1 169 ? -19.819 42.176 18.372 0.39 16.35 164 CYS A C 1
ATOM 1527 C C C CYS A 1 169 ? -20.134 42.190 18.510 0.28 17.49 164 CYS A C 1
ATOM 1528 O O A CYS A 1 169 ? -20.269 40.954 18.581 0.33 18.56 164 CYS A O 1
ATOM 1529 O O B CYS A 1 169 ? -19.539 40.992 18.123 0.39 15.94 164 CYS A O 1
ATOM 1530 O O C CYS A 1 169 ? -19.951 41.011 18.192 0.28 17.22 164 CYS A O 1
ATOM 1537 N N A ASP A 1 170 ? -20.590 42.941 17.596 0.61 19.15 165 ASP A N 1
ATOM 1538 N N B ASP A 1 170 ? -20.585 42.941 17.609 0.39 18.32 165 ASP A N 1
ATOM 1539 C CA A ASP A 1 170 ? -21.395 42.351 16.539 0.61 19.12 165 ASP A CA 1
ATOM 1540 C CA B ASP A 1 170 ? -21.338 42.438 16.484 0.39 19.80 165 ASP A CA 1
ATOM 1541 C C A ASP A 1 170 ? -20.501 41.847 15.398 0.61 18.46 165 ASP A C 1
ATOM 1542 C C B ASP A 1 170 ? -20.444 41.813 15.414 0.39 19.15 165 ASP A C 1
ATOM 1543 O O A ASP A 1 170 ? -19.451 42.440 15.111 0.61 17.91 165 ASP A O 1
ATOM 1544 O O B ASP A 1 170 ? -19.304 42.261 15.213 0.39 19.18 165 ASP A O 1
ATOM 1553 N N . LEU A 1 171 ? -20.963 40.812 14.697 1.00 19.42 166 LEU A N 1
ATOM 1554 C CA . LEU A 1 171 ? -20.204 40.230 13.575 1.00 19.26 166 LEU A CA 1
ATOM 1555 C C . LEU A 1 171 ? -19.783 41.297 12.528 1.00 20.58 166 LEU A C 1
ATOM 1556 O O . LEU A 1 171 ? -18.694 41.232 11.970 1.00 22.60 166 LEU A O 1
ATOM 1561 N N . GLU A 1 172 ? -20.633 42.303 12.311 1.00 22.89 167 GLU A N 1
ATOM 1562 C CA . GLU A 1 172 ? -20.383 43.340 11.301 1.00 24.58 167 GLU A CA 1
ATOM 1563 C C . GLU A 1 172 ? -19.633 44.569 11.795 1.00 23.82 167 GLU A C 1
ATOM 1564 O O . GLU A 1 172 ? -19.384 45.480 11.039 1.00 27.58 167 GLU A O 1
ATOM 1570 N N . SER A 1 173 ? -19.213 44.577 13.048 1.00 21.83 168 SER A N 1
ATOM 1571 C CA . SER A 1 173 ? -18.559 45.741 13.656 1.00 20.39 168 SER A CA 1
ATOM 1572 C C . SER A 1 173 ? -17.113 45.906 13.161 1.00 20.10 168 SER A C 1
ATOM 1573 O O . SER A 1 173 ? -16.472 44.944 12.722 1.00 20.48 168 SER A O 1
ATOM 1576 N N . ALA A 1 174 ? -16.587 47.111 13.333 1.00 21.03 169 ALA A N 1
ATOM 1577 C CA . ALA A 1 174 ? -15.204 47.379 12.944 1.00 21.10 169 ALA A CA 1
ATOM 1578 C C . ALA A 1 174 ? -14.231 46.530 13.763 1.00 18.36 169 ALA A C 1
ATOM 1579 O O . ALA A 1 174 ? -13.243 46.018 13.235 1.00 19.01 169 ALA A O 1
ATOM 1581 N N . ALA A 1 175 ? -14.507 46.351 15.050 1.00 19.02 170 ALA A N 1
ATOM 1582 C CA . ALA A 1 175 ? -13.623 45.553 15.894 1.00 17.98 170 ALA A CA 1
ATOM 1583 C C . ALA A 1 175 ? -13.588 44.096 15.407 1.00 15.95 170 ALA A C 1
ATOM 1584 O O . ALA A 1 175 ? -12.516 43.478 15.365 1.00 16.21 170 ALA A O 1
ATOM 1586 N N A MET A 1 176 ? -14.756 43.537 15.103 0.53 15.11 171 MET A N 1
ATOM 1587 N N B MET A 1 176 ? -14.746 43.588 14.995 0.01 16.78 171 MET A N 1
ATOM 1588 N N C MET A 1 176 ? -14.741 43.547 15.028 0.46 16.35 171 MET A N 1
ATOM 1589 C CA A MET A 1 176 ? -14.822 42.148 14.644 0.53 15.11 171 MET A CA 1
ATOM 1590 C CA B MET A 1 176 ? -14.846 42.257 14.426 0.01 17.25 171 MET A CA 1
ATOM 1591 C CA C MET A 1 176 ? -14.784 42.197 14.456 0.46 16.91 171 MET A CA 1
ATOM 1592 C C A MET A 1 176 ? -14.062 41.914 13.349 0.53 13.57 171 MET A C 1
ATOM 1593 C C B MET A 1 176 ? -14.181 42.137 13.052 0.01 16.75 171 MET A C 1
ATOM 1594 C C C MET A 1 176 ? -14.073 42.118 13.108 0.46 15.08 171 MET A C 1
ATOM 1595 O O A MET A 1 176 ? -13.390 40.910 13.134 0.53 13.78 171 MET A O 1
ATOM 1596 O O B MET A 1 176 ? -13.582 41.104 12.754 0.01 16.85 171 MET A O 1
ATOM 1597 O O C MET A 1 176 ? -13.224 41.253 12.884 0.46 14.96 171 MET A O 1
ATOM 1610 N N A GLN A 1 177 ? -14.221 42.873 12.440 0.48 14.56 172 GLN A N 1
ATOM 1611 N N B GLN A 1 177 ? -14.274 43.169 12.211 0.52 17.06 172 GLN A N 1
ATOM 1612 C CA A GLN A 1 177 ? -13.567 42.800 11.147 0.48 15.45 172 GLN A CA 1
ATOM 1613 C CA B GLN A 1 177 ? -13.551 43.123 10.962 0.52 18.04 172 GLN A CA 1
ATOM 1614 C C A GLN A 1 177 ? -12.038 42.916 11.292 0.48 15.95 172 GLN A C 1
ATOM 1615 C C B GLN A 1 177 ? -12.045 43.004 11.232 0.52 16.58 172 GLN A C 1
ATOM 1616 O O A GLN A 1 177 ? -11.305 42.192 10.613 0.48 17.21 172 GLN A O 1
ATOM 1617 O O B GLN A 1 177 ? -11.357 42.193 10.608 0.52 18.59 172 GLN A O 1
ATOM 1628 N N . GLU A 1 178 ? -11.568 43.762 12.215 1.00 16.42 173 GLU A N 1
ATOM 1629 C CA . GLU A 1 178 ? -10.147 43.856 12.513 1.00 17.53 173 GLU A CA 1
ATOM 1630 C C . GLU A 1 178 ? -9.579 42.568 13.116 1.00 15.09 173 GLU A C 1
ATOM 1631 O O . GLU A 1 178 ? -8.521 42.101 12.715 1.00 17.09 173 GLU A O 1
ATOM 1637 N N . TYR A 1 179 ? -10.302 41.997 14.082 1.00 13.83 174 TYR A N 1
ATOM 1638 C CA . TYR A 1 179 ? -9.881 40.725 14.694 1.00 12.40 174 TYR A CA 1
ATOM 1639 C C . TYR A 1 179 ? -9.805 39.623 13.633 1.00 12.77 174 TYR A C 1
ATOM 1640 O O . TYR A 1 179 ? -8.851 38.861 13.574 1.00 13.08 174 TYR A O 1
ATOM 1649 N N . CYS A 1 180 ? -10.869 39.503 12.825 1.00 12.77 175 CYS A N 1
ATOM 1650 C CA . CYS A 1 180 ? -10.884 38.442 11.836 1.00 14.52 175 CYS A CA 1
ATOM 1651 C C . CYS A 1 180 ? -9.783 38.594 10.784 1.00 14.68 175 CYS A C 1
ATOM 1652 O O . CYS A 1 180 ? -9.231 37.577 10.311 1.00 16.48 175 CYS A O 1
ATOM 1655 N N . ARG A 1 181 ? -9.438 39.854 10.466 1.00 14.92 176 ARG A N 1
ATOM 1656 C CA . ARG A 1 181 ? -8.367 40.115 9.500 1.00 16.72 176 ARG A CA 1
ATOM 1657 C C . ARG A 1 181 ? -7.069 39.432 9.957 1.00 15.25 176 ARG A C 1
ATOM 1658 O O . ARG A 1 181 ? -6.433 38.704 9.181 1.00 18.39 176 ARG A O 1
ATOM 1666 N N . THR A 1 182 ? -6.679 39.660 11.204 1.00 13.43 177 THR A N 1
ATOM 1667 C CA . THR A 1 182 ? -5.474 39.038 11.706 1.00 12.79 177 THR A CA 1
ATOM 1668 C C . THR A 1 182 ? -5.649 37.558 12.020 1.00 12.32 177 THR A C 1
ATOM 1669 O O . THR A 1 182 ? -4.752 36.760 11.765 1.00 13.14 177 THR A O 1
ATOM 1673 N N . LEU A 1 183 ? -6.795 37.170 12.573 1.00 11.90 178 LEU A N 1
ATOM 1674 C CA . LEU A 1 183 ? -6.992 35.754 12.912 1.00 12.42 178 LEU A CA 1
ATOM 1675 C C . LEU A 1 183 ? -6.829 34.845 11.712 1.00 12.75 178 LEU A C 1
ATOM 1676 O O . LEU A 1 183 ? -6.136 33.819 11.769 1.00 13.54 178 LEU A O 1
ATOM 1681 N N . PHE A 1 184 ? -7.462 35.228 10.621 1.00 12.52 179 PHE A N 1
ATOM 1682 C CA . PHE A 1 184 ? -7.448 34.440 9.412 1.00 13.66 179 PHE A CA 1
ATOM 1683 C C . PHE A 1 184 ? -6.196 34.629 8.560 1.00 14.36 179 PHE A C 1
ATOM 1684 O O . PHE A 1 184 ? -6.050 33.953 7.534 1.00 17.70 179 PHE A O 1
ATOM 1692 N N A ASN A 1 185 ? -5.312 35.556 8.987 0.57 13.27 180 ASN A N 1
ATOM 1693 N N B ASN A 1 185 ? -5.266 35.482 8.965 0.43 13.32 180 ASN A N 1
ATOM 1694 C CA A ASN A 1 185 ? -3.950 35.727 8.440 0.57 14.76 180 ASN A CA 1
ATOM 1695 C CA B ASN A 1 185 ? -3.989 35.489 8.285 0.43 14.07 180 ASN A CA 1
ATOM 1696 C C A ASN A 1 185 ? -3.020 34.572 8.866 0.57 13.00 180 ASN A C 1
ATOM 1697 C C B ASN A 1 185 ? -2.975 34.531 8.869 0.43 13.33 180 ASN A C 1
ATOM 1698 O O A ASN A 1 185 ? -2.057 34.288 8.154 0.57 14.20 180 ASN A O 1
ATOM 1699 O O B ASN A 1 185 ? -1.902 34.349 8.280 0.43 13.35 180 ASN A O 1
ATOM 1708 N N . MET A 1 186 ? -3.289 33.905 10.005 1.00 13.28 181 MET A N 1
ATOM 1709 C CA . MET A 1 186 ? -2.462 32.758 10.423 1.00 12.47 181 MET A CA 1
ATOM 1710 C C . MET A 1 186 ? -2.631 31.630 9.406 1.00 12.83 181 MET A C 1
ATOM 1711 O O . MET A 1 186 ? -3.740 31.406 8.898 1.00 14.24 181 MET A O 1
ATOM 1716 N N . ARG A 1 187 ? -1.571 30.874 9.191 1.00 12.41 182 ARG A N 1
ATOM 1717 C CA . ARG A 1 187 ? -1.723 29.636 8.437 1.00 13.40 182 ARG A CA 1
ATOM 1718 C C . ARG A 1 187 ? -2.625 28.719 9.277 1.00 14.02 182 ARG A C 1
ATOM 1719 O O . ARG A 1 187 ? -2.437 28.613 10.494 1.00 13.97 182 ARG A O 1
ATOM 1727 N N . PRO A 1 188 ? -3.573 28.018 8.654 1.00 15.61 183 PRO A N 1
ATOM 1728 C CA . PRO A 1 188 ? -4.540 27.284 9.468 1.00 17.15 183 PRO A CA 1
ATOM 1729 C C . PRO A 1 188 ? -3.956 26.240 10.431 1.00 17.48 183 PRO A C 1
ATOM 1730 O O . PRO A 1 188 ? -4.444 26.124 11.585 1.00 16.74 183 PRO A O 1
ATOM 1734 N N . ASP A 1 189 ? -2.967 25.482 9.978 1.00 17.16 184 ASP A N 1
ATOM 1735 C CA . ASP A 1 189 ? -2.377 24.472 10.852 1.00 16.26 184 ASP A CA 1
ATOM 1736 C C . ASP A 1 189 ? -1.696 25.121 12.045 1.00 14.60 184 ASP A C 1
ATOM 1737 O O . ASP A 1 189 ? -1.732 24.577 13.153 1.00 14.19 184 ASP A O 1
ATOM 1742 N N . ILE A 1 190 ? -1.065 26.281 11.843 1.00 12.87 185 ILE A N 1
ATOM 1743 C CA . ILE A 1 190 ? -0.446 27.012 12.941 1.00 11.81 185 ILE A CA 1
ATOM 1744 C C . ILE A 1 190 ? -1.501 27.532 13.902 1.00 11.99 185 ILE A C 1
ATOM 1745 O O . ILE A 1 190 ? -1.363 27.378 15.134 1.00 12.12 185 ILE A O 1
ATOM 1750 N N . ALA A 1 191 ? -2.589 28.094 13.370 1.00 12.34 186 ALA A N 1
ATOM 1751 C CA . ALA A 1 191 ? -3.663 28.566 14.249 1.00 13.23 186 ALA A CA 1
ATOM 1752 C C . ALA A 1 191 ? -4.211 27.451 15.105 1.00 13.92 186 ALA A C 1
ATOM 1753 O O . ALA A 1 191 ? -4.532 27.658 16.294 1.00 14.26 186 ALA A O 1
ATOM 1755 N N . CYS A 1 192 ? -4.387 26.272 14.510 1.00 13.61 187 CYS A N 1
ATOM 1756 C CA . CYS A 1 192 ? -4.911 25.156 15.295 1.00 13.93 187 CYS A CA 1
ATOM 1757 C C . CYS A 1 192 ? -3.928 24.685 16.370 1.00 13.63 187 CYS A C 1
ATOM 1758 O O . CYS A 1 192 ? -4.356 24.306 17.482 1.00 13.81 187 CYS A O 1
ATOM 1761 N N . CYS A 1 193 ? -2.626 24.713 16.074 1.00 13.21 188 CYS A N 1
ATOM 1762 C CA . CYS A 1 193 ? -1.622 24.363 17.086 1.00 13.33 188 CYS A CA 1
ATOM 1763 C C . CYS A 1 193 ? -1.678 25.336 18.270 1.00 12.78 188 CYS A C 1
ATOM 1764 O O . CYS A 1 193 ? -1.757 24.894 19.430 1.00 13.24 188 CYS A O 1
ATOM 1767 N N . ILE A 1 194 ? -1.727 26.650 18.008 1.00 11.96 189 ILE A N 1
ATOM 1768 C CA . ILE A 1 194 ? -1.776 27.628 19.070 1.00 11.88 189 ILE A CA 1
ATOM 1769 C C . ILE A 1 194 ? -3.084 27.487 19.841 1.00 12.41 189 ILE A C 1
ATOM 1770 O O . ILE A 1 194 ? -3.069 27.554 21.070 1.00 12.50 189 ILE A O 1
ATOM 1775 N N . THR A 1 195 ? -4.183 27.265 19.145 1.00 11.95 190 THR A N 1
ATOM 1776 C CA . THR A 1 195 ? -5.466 27.074 19.792 1.00 11.83 190 THR A CA 1
ATOM 1777 C C . THR A 1 195 ? -5.440 25.907 20.794 1.00 12.24 190 THR A C 1
ATOM 1778 O O . THR A 1 195 ? -5.889 26.020 21.925 1.00 12.53 190 THR A O 1
ATOM 1782 N N A ARG A 1 196 ? -4.926 24.769 20.351 0.56 12.23 191 ARG A N 1
ATOM 1783 N N B ARG A 1 196 ? -4.915 24.764 20.359 0.44 12.95 191 ARG A N 1
ATOM 1784 C CA A ARG A 1 196 ? -4.830 23.626 21.221 0.56 12.61 191 ARG A CA 1
ATOM 1785 C CA B ARG A 1 196 ? -4.828 23.594 21.218 0.44 13.62 191 ARG A CA 1
ATOM 1786 C C A ARG A 1 196 ? -3.930 23.891 22.418 0.56 12.79 191 ARG A C 1
ATOM 1787 C C B ARG A 1 196 ? -3.878 23.806 22.407 0.44 13.61 191 ARG A C 1
ATOM 1788 O O A ARG A 1 196 ? -4.267 23.490 23.539 0.56 13.56 191 ARG A O 1
ATOM 1789 O O B ARG A 1 196 ? -4.109 23.264 23.504 0.44 13.99 191 ARG A O 1
ATOM 1804 N N . MET A 1 197 ? -2.822 24.589 22.207 1.00 13.04 192 MET A N 1
ATOM 1805 C CA . MET A 1 197 ? -1.937 24.980 23.320 1.00 13.93 192 MET A CA 1
ATOM 1806 C C . MET A 1 197 ? -2.694 25.770 24.364 1.00 13.97 192 MET A C 1
ATOM 1807 O O . MET A 1 197 ? -2.611 25.456 25.559 1.00 14.52 192 MET A O 1
ATOM 1812 N N A ILE A 1 198 ? -3.457 26.768 23.931 0.78 12.49 193 ILE A N 1
ATOM 1813 N N B ILE A 1 198 ? -3.440 26.781 23.934 0.22 14.02 193 ILE A N 1
ATOM 1814 C CA A ILE A 1 198 ? -4.217 27.587 24.881 0.78 12.95 193 ILE A CA 1
ATOM 1815 C CA B ILE A 1 198 ? -4.190 27.617 24.867 0.22 14.83 193 ILE A CA 1
ATOM 1816 C C A ILE A 1 198 ? -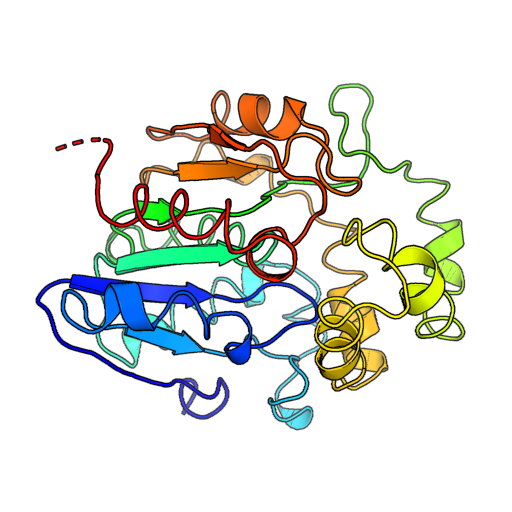5.219 26.741 25.638 0.78 13.36 193 ILE A C 1
ATOM 1817 C C B ILE A 1 198 ? -5.291 26.851 25.602 0.22 13.74 193 ILE A C 1
ATOM 1818 O O A ILE A 1 198 ? -5.307 26.811 26.871 0.78 13.82 193 ILE A O 1
ATOM 1819 O O B ILE A 1 198 ? -5.534 27.103 26.786 0.22 14.46 193 ILE A O 1
ATOM 1828 N N . CYS A 1 199 ? -5.943 25.917 24.914 1.00 12.47 194 CYS A N 1
ATOM 1829 C CA . CYS A 1 199 ? -6.981 25.104 25.547 1.00 14.02 194 CYS A CA 1
ATOM 1830 C C . CYS A 1 199 ? -6.432 24.172 26.604 1.00 14.67 194 CYS A C 1
ATOM 1831 O O . CYS A 1 199 ? -7.124 23.887 27.590 1.00 16.44 194 CYS A O 1
ATOM 1834 N N . GLY A 1 200 ? -5.194 23.718 26.439 1.00 13.61 195 GLY A N 1
ATOM 1835 C CA . GLY A 1 200 ? -4.545 22.809 27.381 1.00 14.34 195 GLY A CA 1
ATOM 1836 C C . GLY A 1 200 ? -3.715 23.414 28.500 1.00 14.86 195 GLY A C 1
ATOM 1837 O O . GLY A 1 200 ? -3.110 22.667 29.268 1.00 17.43 195 GLY A O 1
ATOM 1838 N N A LEU A 1 201 ? -3.738 24.749 28.620 0.65 13.69 196 LEU A N 1
ATOM 1839 N N B LEU A 1 201 ? -3.549 24.720 28.537 0.35 15.27 196 LEU A N 1
ATOM 1840 C CA A LEU A 1 201 ? -2.939 25.486 29.620 0.65 13.89 196 LEU A CA 1
ATOM 1841 C CA B LEU A 1 201 ? -2.582 25.286 29.455 0.35 15.21 196 LEU A CA 1
ATOM 1842 C C A LEU A 1 201 ? -3.187 24.967 31.012 0.65 13.03 196 LEU A C 1
ATOM 1843 C C B LEU A 1 201 ? -3.058 25.143 30.907 0.35 14.68 196 LEU A C 1
ATOM 1844 O O A LEU A 1 201 ? -4.351 24.751 31.412 0.65 13.14 196 LEU A O 1
ATOM 1845 O O B LEU A 1 201 ? -4.239 25.306 31.193 0.35 14.62 196 LEU A O 1
ATOM 1854 N N . ASP A 1 202 ? -2.105 24.868 31.799 1.00 13.36 197 ASP A N 1
ATOM 1855 C CA . ASP A 1 202 ? -2.280 24.856 33.257 1.00 13.30 197 ASP A CA 1
ATOM 1856 C C . ASP A 1 202 ? -1.053 25.463 33.869 1.00 12.66 197 ASP A C 1
ATOM 1857 O O . ASP A 1 202 ? -0.069 24.780 34.153 1.00 13.89 197 ASP A O 1
ATOM 1862 N N . LEU A 1 203 ? -1.102 26.779 34.041 1.00 12.15 198 LEU A N 1
ATOM 1863 C CA . LEU A 1 203 ? 0.019 27.520 34.581 1.00 11.91 198 LEU A CA 1
ATOM 1864 C C . LEU A 1 203 ? -0.044 27.689 36.087 1.00 11.76 198 LEU A C 1
ATOM 1865 O O . LEU A 1 203 ? 0.806 28.361 36.703 1.00 12.14 198 LEU A O 1
ATOM 1870 N N . ARG A 1 204 ? -1.039 27.087 36.736 1.00 12.11 199 ARG A N 1
ATOM 1871 C CA . ARG A 1 204 ? -1.195 27.229 38.175 1.00 12.54 199 ARG A CA 1
ATOM 1872 C C . ARG A 1 204 ? 0.056 26.899 38.963 1.00 12.93 199 ARG A C 1
ATOM 1873 O O . ARG A 1 204 ? 0.359 27.617 39.920 1.00 13.64 199 ARG A O 1
ATOM 1881 N N . PRO A 1 205 ? 0.837 25.877 38.573 1.00 12.89 200 PRO A N 1
ATOM 1882 C CA . PRO A 1 205 ? 2.017 25.586 39.396 1.00 13.54 200 PRO A CA 1
ATOM 1883 C C . PRO A 1 205 ? 3.083 26.676 39.432 1.00 13.06 200 PRO A C 1
ATOM 1884 O O . PRO A 1 205 ? 3.896 26.703 40.369 1.00 14.84 200 PRO A O 1
ATOM 1888 N N . TYR A 1 206 ? 3.083 27.554 38.431 1.00 11.96 201 TYR A N 1
ATOM 1889 C CA . TYR A 1 206 ? 4.044 28.652 38.386 1.00 11.81 201 TYR A CA 1
ATOM 1890 C C . TYR A 1 206 ? 3.708 29.826 39.284 1.00 12.38 201 TYR A C 1
ATOM 1891 O O . TYR A 1 206 ? 4.606 30.595 39.627 1.00 12.73 201 TYR A O 1
ATOM 1900 N N . LEU A 1 207 ? 2.438 30.008 39.616 1.00 11.87 202 LEU A N 1
ATOM 1901 C CA . LEU A 1 207 ? 1.979 31.329 40.076 1.00 11.87 202 LEU A CA 1
ATOM 1902 C C . LEU A 1 207 ? 2.650 31.794 41.356 1.00 11.95 202 LEU A C 1
ATOM 1903 O O . LEU A 1 207 ? 3.034 32.953 41.459 1.00 12.00 202 LEU A O 1
ATOM 1908 N N . GLY A 1 208 ? 2.864 30.888 42.304 1.00 12.86 203 GLY A N 1
ATOM 1909 C CA . GLY A 1 208 ? 3.480 31.265 43.546 1.00 13.43 203 GLY A CA 1
ATOM 1910 C C . GLY A 1 208 ? 4.931 31.648 43.432 1.00 14.07 203 GLY A C 1
ATOM 1911 O O . GLY A 1 208 ? 5.487 32.204 44.372 1.00 16.61 203 GLY A O 1
ATOM 1912 N N A HIS A 1 209 ? 5.516 31.386 42.281 0.43 14.13 204 HIS A N 1
ATOM 1913 N N B HIS A 1 209 ? 5.577 31.349 42.290 0.57 13.44 204 HIS A N 1
ATOM 1914 C CA A HIS A 1 209 ? 6.893 31.643 42.052 0.43 15.26 204 HIS A CA 1
ATOM 1915 C CA B HIS A 1 209 ? 6.968 31.768 42.010 0.57 14.58 204 HIS A CA 1
ATOM 1916 C C A HIS A 1 209 ? 7.116 32.871 41.150 0.43 13.61 204 HIS A C 1
ATOM 1917 C C B HIS A 1 209 ? 7.126 33.014 41.217 0.57 13.45 204 HIS A C 1
ATOM 1918 O O A HIS A 1 209 ? 8.264 33.253 40.923 0.43 14.41 204 HIS A O 1
ATOM 1919 O O B HIS A 1 209 ? 8.239 33.539 41.083 0.57 14.60 204 HIS A O 1
ATOM 1932 N N . VAL A 1 210 ? 6.011 33.523 40.714 1.00 12.94 205 VAL A N 1
ATOM 1933 C CA . VAL A 1 210 ? 6.032 34.826 40.102 1.00 12.30 205 VAL A CA 1
ATOM 1934 C C . VAL A 1 210 ? 6.124 35.847 41.207 1.00 13.22 205 VAL A C 1
ATOM 1935 O O . VAL A 1 210 ? 5.290 35.836 42.096 1.00 17.55 205 VAL A O 1
ATOM 1939 N N . THR A 1 211 ? 7.153 36.680 41.162 1.00 12.29 206 THR A N 1
ATOM 1940 C CA . THR A 1 211 ? 7.383 37.699 42.165 1.00 13.85 206 THR A CA 1
ATOM 1941 C C . THR A 1 211 ? 7.339 39.125 41.694 1.00 13.15 206 THR A C 1
ATOM 1942 O O . THR A 1 211 ? 7.181 40.039 42.497 1.00 14.39 206 THR A O 1
ATOM 1946 N N A VAL A 1 212 ? 7.471 39.358 40.387 0.49 12.76 207 VAL A N 1
ATOM 1947 N N B VAL A 1 212 ? 7.439 39.330 40.382 0.51 12.65 207 VAL A N 1
ATOM 1948 C CA A VAL A 1 212 ? 7.347 40.717 39.890 0.49 13.05 207 VAL A CA 1
ATOM 1949 C CA B VAL A 1 212 ? 7.305 40.664 39.802 0.51 13.06 207 VAL A CA 1
ATOM 1950 C C A VAL A 1 212 ? 5.917 41.188 40.147 0.49 11.19 207 VAL A C 1
ATOM 1951 C C B VAL A 1 212 ? 5.879 41.185 40.042 0.51 11.67 207 VAL A C 1
ATOM 1952 O O A VAL A 1 212 ? 4.984 40.381 40.195 0.49 11.96 207 VAL A O 1
ATOM 1953 O O B VAL A 1 212 ? 4.920 40.412 39.993 0.51 12.14 207 VAL A O 1
ATOM 1960 N N . PRO A 1 213 ? 5.719 42.504 40.285 1.00 10.73 208 PRO A N 1
ATOM 1961 C CA . PRO A 1 213 ? 4.376 43.029 40.477 1.00 10.97 208 PRO A CA 1
ATOM 1962 C C . PRO A 1 213 ? 3.492 42.796 39.244 1.00 10.58 208 PRO A C 1
ATOM 1963 O O . PRO A 1 213 ? 3.954 43.006 38.083 1.00 11.43 208 PRO A O 1
ATOM 1967 N N . CYS A 1 214 ? 2.245 42.395 39.473 1.00 10.18 209 CYS A N 1
ATOM 1968 C CA . CYS A 1 214 ? 1.305 42.086 38.404 1.00 10.26 209 CYS A CA 1
ATOM 1969 C C . CYS A 1 214 ? 0.081 42.955 38.527 1.00 10.37 209 CYS A C 1
ATOM 1970 O O . CYS A 1 214 ? -0.524 43.080 39.616 1.00 11.53 209 CYS A O 1
ATOM 1973 N N . HIS A 1 215 ? -0.325 43.571 37.415 1.00 9.79 210 HIS A N 1
ATOM 1974 C CA . HIS A 1 215 ? -1.467 44.435 37.335 1.00 9.82 210 HIS A CA 1
ATOM 1975 C C . HIS A 1 215 ? -2.490 43.736 36.465 1.00 9.88 210 HIS A C 1
ATOM 1976 O O . HIS A 1 215 ? -2.275 43.621 35.222 1.00 11.85 210 HIS A O 1
ATOM 1983 N N . ILE A 1 216 ? -3.580 43.247 37.043 1.00 9.90 211 ILE A N 1
ATOM 1984 C CA . ILE A 1 216 ? -4.536 42.380 36.386 1.00 10.69 211 ILE A CA 1
ATOM 1985 C C . ILE A 1 216 ? -5.747 43.222 36.003 1.00 10.57 211 ILE A C 1
ATOM 1986 O O . ILE A 1 216 ? -6.444 43.766 36.871 1.00 12.47 211 ILE A O 1
ATOM 1991 N N . ILE A 1 217 ? -5.978 43.335 34.696 1.00 9.87 212 ILE A N 1
ATOM 1992 C CA . ILE A 1 217 ? -7.049 44.157 34.129 1.00 9.99 212 ILE A CA 1
ATOM 1993 C C . ILE A 1 217 ? -8.042 43.207 33.480 1.00 10.15 212 ILE A C 1
ATOM 1994 O O . ILE A 1 217 ? -7.664 42.438 32.596 1.00 12.25 212 ILE A O 1
ATOM 1999 N N . GLN A 1 218 ? -9.309 43.273 33.853 1.00 10.99 213 GLN A N 1
ATOM 2000 C CA . GLN A 1 218 ? -10.328 42.347 33.403 1.00 12.42 213 GLN A CA 1
ATOM 2001 C C . GLN A 1 218 ? -11.563 43.062 32.920 1.00 11.03 213 GLN A C 1
ATOM 2002 O O . GLN A 1 218 ? -11.923 44.097 33.472 1.00 11.82 213 GLN A O 1
ATOM 2008 N N A SER A 1 219 ? -12.257 42.507 31.914 0.72 10.41 214 SER A N 1
ATOM 2009 N N B SER A 1 219 ? -12.210 42.425 31.964 0.28 12.81 214 SER A N 1
ATOM 2010 C CA A SER A 1 219 ? -13.647 42.887 31.666 0.72 10.04 214 SER A CA 1
ATOM 2011 C CA B SER A 1 219 ? -13.518 42.765 31.531 0.28 14.29 214 SER A CA 1
ATOM 2012 C C A SER A 1 219 ? -14.538 42.359 32.772 0.72 10.44 214 SER A C 1
ATOM 2013 C C B SER A 1 219 ? -14.532 42.148 32.504 0.28 15.10 214 SER A C 1
ATOM 2014 O O A SER A 1 219 ? -14.239 41.345 33.371 0.72 12.29 214 SER A O 1
ATOM 2015 O O B SER A 1 219 ? -14.416 40.982 32.874 0.28 15.93 214 SER A O 1
ATOM 2020 N N A SER A 1 220 ? -15.668 43.029 32.984 0.72 12.00 215 SER A N 1
ATOM 2021 N N B SER A 1 220 ? -15.523 42.926 32.931 0.28 15.45 215 SER A N 1
ATOM 2022 C CA A SER A 1 220 ? -16.689 42.533 33.904 0.72 14.16 215 SER A CA 1
ATOM 2023 C CA B SER A 1 220 ? -16.495 42.425 33.903 0.28 16.29 215 SER A CA 1
ATOM 2024 C C A SER A 1 220 ? -17.414 41.285 33.424 0.72 14.18 215 SER A C 1
ATOM 2025 C C B SER A 1 220 ? -17.144 41.128 33.449 0.28 15.58 215 SER A C 1
ATOM 2026 O O A SER A 1 220 ? -17.981 40.541 34.234 0.72 16.43 215 SER A O 1
ATOM 2027 O O B SER A 1 220 ? -17.313 40.190 34.240 0.28 14.54 215 SER A O 1
ATOM 2032 N N A ASN A 1 221 ? -17.378 41.053 32.110 0.72 13.95 216 ASN A N 1
ATOM 2033 N N B ASN A 1 221 ? -17.523 41.073 32.178 0.28 15.76 216 ASN A N 1
ATOM 2034 C CA A ASN A 1 221 ? -18.000 39.864 31.483 0.72 15.24 216 ASN A CA 1
ATOM 2035 C CA B ASN A 1 221 ? -17.972 39.814 31.597 0.28 16.10 216 ASN A CA 1
ATOM 2036 C C A ASN A 1 221 ? -17.099 39.429 30.335 0.72 14.38 216 ASN A C 1
ATOM 2037 C C B ASN A 1 221 ? -17.053 39.464 30.421 0.28 14.84 216 ASN A C 1
ATOM 2038 O O A ASN A 1 221 ? -16.964 40.146 29.350 0.72 15.68 216 ASN A O 1
ATOM 2039 O O B ASN A 1 221 ? -16.845 40.276 29.520 0.28 14.22 216 ASN A O 1
ATOM 2048 N N . ASP A 1 222 ? -16.477 38.269 30.490 1.00 13.75 217 ASP A N 1
ATOM 2049 C CA . ASP A 1 222 ? -15.532 37.722 29.499 1.00 13.27 217 ASP A CA 1
ATOM 2050 C C . ASP A 1 222 ? -15.784 36.225 29.471 1.00 13.29 217 ASP A C 1
ATOM 2051 O O . ASP A 1 222 ? -15.554 35.545 30.476 1.00 14.63 217 ASP A O 1
ATOM 2056 N N . ILE A 1 223 ? -16.228 35.689 28.339 1.00 13.35 218 ILE A N 1
ATOM 2057 C CA . ILE A 1 223 ? -16.533 34.273 28.243 1.00 14.45 218 ILE A CA 1
ATOM 2058 C C . ILE A 1 223 ? -15.319 33.362 28.421 1.00 14.65 218 ILE A C 1
ATOM 2059 O O . ILE A 1 223 ? -15.486 32.177 28.717 1.00 18.69 218 ILE A O 1
ATOM 2064 N N A MET A 1 224 ? -14.114 33.893 28.246 0.54 14.34 219 MET A N 1
ATOM 2065 N N B MET A 1 224 ? -14.117 33.905 28.223 0.46 13.33 219 MET A N 1
ATOM 2066 C CA A MET A 1 224 ? -12.907 33.100 28.381 0.54 15.73 219 MET A CA 1
ATOM 2067 C CA B MET A 1 224 ? -12.886 33.150 28.375 0.46 13.83 219 MET A CA 1
ATOM 2068 C C A MET A 1 224 ? -12.273 33.200 29.770 0.54 15.55 219 MET A C 1
ATOM 2069 C C B MET A 1 224 ? -12.393 33.110 29.811 0.46 15.20 219 MET A C 1
ATOM 2070 O O A MET A 1 224 ? -11.353 32.436 30.060 0.54 16.80 219 MET A O 1
ATOM 2071 O O B MET A 1 224 ? -11.724 32.140 30.173 0.46 17.90 219 MET A O 1
ATOM 2080 N N . VAL A 1 225 ? -12.733 34.131 30.616 1.00 14.85 220 VAL A N 1
ATOM 2081 C CA . VAL A 1 225 ? -12.116 34.385 31.934 1.00 16.79 220 VAL A CA 1
ATOM 2082 C C . VAL A 1 225 ? -13.202 34.692 32.935 1.00 17.85 220 VAL A C 1
ATOM 2083 O O . VAL A 1 225 ? -13.687 35.826 33.033 1.00 19.10 220 VAL A O 1
ATOM 2087 N N . PRO A 1 226 ? -13.623 33.664 33.678 1.00 17.72 221 PRO A N 1
ATOM 2088 C CA . PRO A 1 226 ? -14.579 33.915 34.778 1.00 19.12 221 PRO A CA 1
ATOM 2089 C C . PRO A 1 226 ? -14.045 35.056 35.677 1.00 18.91 221 PRO A C 1
ATOM 2090 O O . PRO A 1 226 ? -12.866 35.113 35.942 1.00 18.29 221 PRO A O 1
ATOM 2094 N N . VAL A 1 227 ? -14.883 35.990 36.092 1.00 20.97 222 VAL A N 1
ATOM 2095 C CA . VAL A 1 227 ? -14.393 37.104 36.881 1.00 21.91 222 VAL A CA 1
ATOM 2096 C C . VAL A 1 227 ? -13.563 36.701 38.137 1.00 22.38 222 VAL A C 1
ATOM 2097 O O . VAL A 1 227 ? -12.608 37.344 38.420 1.00 21.51 222 VAL A O 1
ATOM 2101 N N . ALA A 1 228 ? -13.930 35.589 38.739 1.00 19.85 223 ALA A N 1
ATOM 2102 C CA . ALA A 1 228 ? -13.201 35.071 39.930 1.00 19.88 223 ALA A CA 1
ATOM 2103 C C . ALA A 1 228 ? -11.762 34.694 39.667 1.00 15.97 223 ALA A C 1
ATOM 2104 O O . ALA A 1 228 ? -11.003 34.526 40.580 1.00 15.95 223 ALA A O 1
ATOM 2106 N N . VAL A 1 229 ? -11.384 34.513 38.399 1.00 14.79 224 VAL A N 1
ATOM 2107 C CA . VAL A 1 229 ? -10.003 34.186 38.112 1.00 13.63 224 VAL A CA 1
ATOM 2108 C C . VAL A 1 229 ? -9.059 35.339 38.540 1.00 14.73 224 VAL A C 1
ATOM 2109 O O . VAL A 1 229 ? -7.957 35.104 38.938 1.00 14.33 224 VAL A O 1
ATOM 2113 N N . GLY A 1 230 ? -9.549 36.571 38.439 1.00 17.14 225 GLY A N 1
ATOM 2114 C CA . GLY A 1 230 ? -8.768 37.734 38.815 1.00 17.58 225 GLY A CA 1
ATOM 2115 C C . GLY A 1 230 ? -8.357 37.667 40.272 1.00 18.53 225 GLY A C 1
ATOM 2116 O O . GLY A 1 230 ? -7.215 37.965 40.621 1.00 16.38 225 GLY A O 1
ATOM 2117 N N . GLU A 1 231 ? -9.296 37.272 41.125 1.00 17.70 226 GLU A N 1
ATOM 2118 C CA . GLU A 1 231 ? -9.034 37.157 42.553 1.00 17.98 226 GLU A CA 1
ATOM 2119 C C . GLU A 1 231 ? -8.117 35.971 42.824 1.00 16.61 226 GLU A C 1
ATOM 2120 O O . GLU A 1 231 ? -7.229 36.040 43.673 1.00 16.96 226 GLU A O 1
ATOM 2126 N N . TYR A 1 232 ? -8.339 34.883 42.093 1.00 14.83 227 TYR A N 1
ATOM 2127 C CA . TYR A 1 232 ? -7.539 33.692 42.244 1.00 14.23 227 TYR A CA 1
ATOM 2128 C C . TYR A 1 232 ? -6.071 34.057 41.963 1.00 12.29 227 TYR A C 1
ATOM 2129 O O . TYR A 1 232 ? -5.182 33.663 42.664 1.00 12.73 227 TYR A O 1
ATOM 2138 N N . LEU A 1 233 ? -5.837 34.819 40.895 1.00 11.81 228 LEU A N 1
ATOM 2139 C CA . LEU A 1 233 ? -4.473 35.259 40.594 1.00 11.79 228 LEU A CA 1
ATOM 2140 C C . LEU A 1 233 ? -3.901 36.114 41.734 1.00 12.48 228 LEU A C 1
ATOM 2141 O O . LEU A 1 233 ? -2.763 35.886 42.158 1.00 12.40 228 LEU A O 1
ATOM 2146 N N . ARG A 1 234 ? -4.653 37.082 42.240 1.00 12.48 229 ARG A N 1
ATOM 2147 C CA . ARG A 1 234 ? -4.130 37.889 43.346 1.00 12.69 229 ARG A CA 1
ATOM 2148 C C . ARG A 1 234 ? -3.727 37.018 44.537 1.00 12.88 229 ARG A C 1
ATOM 2149 O O . ARG A 1 234 ? -2.680 37.244 45.146 1.00 13.56 229 ARG A O 1
ATOM 2157 N N A LYS A 1 235 ? -4.533 36.011 44.838 0.63 12.55 230 LYS A N 1
ATOM 2158 N N B LYS A 1 235 ? -4.574 36.050 44.858 0.37 13.92 230 LYS A N 1
ATOM 2159 C CA A LYS A 1 235 ? -4.295 35.182 46.015 0.63 13.86 230 LYS A CA 1
ATOM 2160 C CA B LYS A 1 235 ? -4.339 35.182 45.987 0.37 15.55 230 LYS A CA 1
ATOM 2161 C C A LYS A 1 235 ? -3.162 34.194 45.800 0.63 13.60 230 LYS A C 1
ATOM 2162 C C B LYS A 1 235 ? -3.096 34.311 45.788 0.37 14.32 230 LYS A C 1
ATOM 2163 O O A LYS A 1 235 ? -2.599 33.720 46.795 0.63 16.11 230 LYS A O 1
ATOM 2164 O O B LYS A 1 235 ? -2.353 34.119 46.760 0.37 17.47 230 LYS A O 1
ATOM 2175 N N . ASN A 1 236 ? -2.836 33.856 44.550 1.00 13.21 231 ASN A N 1
ATOM 2176 C CA . ASN A 1 236 ? -1.828 32.821 44.291 1.00 13.61 231 ASN A CA 1
ATOM 2177 C C . ASN A 1 236 ? -0.508 33.316 43.716 1.00 13.25 231 ASN A C 1
ATOM 2178 O O . ASN A 1 236 ? 0.468 32.576 43.776 1.00 15.19 231 ASN A O 1
ATOM 2183 N N . LEU A 1 237 ? -0.478 34.531 43.158 1.00 13.13 232 LEU A N 1
ATOM 2184 C CA . LEU A 1 237 ? 0.795 35.072 42.679 1.00 13.16 232 LEU A CA 1
ATOM 2185 C C . LEU A 1 237 ? 1.713 35.357 43.858 1.00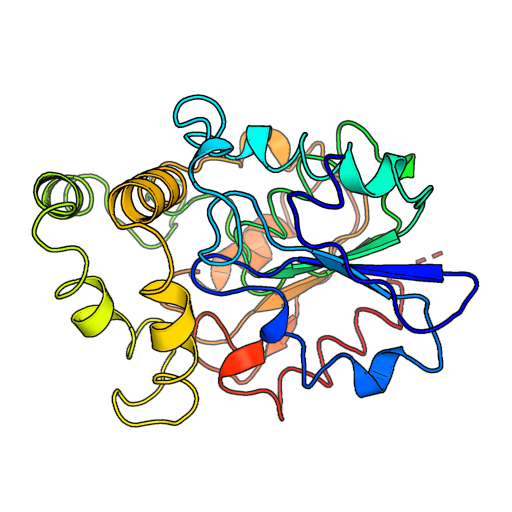 14.64 232 LEU A C 1
ATOM 2186 O O . LEU A 1 237 ? 1.256 35.794 44.909 1.00 21.31 232 LEU A O 1
ATOM 2191 N N . GLY A 1 238 ? 3.006 35.149 43.675 1.00 12.92 233 GLY A N 1
ATOM 2192 C CA . GLY A 1 238 ? 3.956 35.273 44.759 1.00 14.10 233 GLY A CA 1
ATOM 2193 C C . GLY A 1 238 ? 4.434 36.657 45.108 1.00 14.25 233 GLY A C 1
ATOM 2194 O O . GLY A 1 238 ? 5.037 36.839 46.147 1.00 20.05 233 GLY A O 1
ATOM 2195 N N . GLY A 1 239 ? 4.120 37.647 44.309 1.00 13.62 234 GLY A N 1
ATOM 2196 C CA . GLY A 1 239 ? 4.485 39.030 44.533 1.00 13.78 234 GLY A CA 1
ATOM 2197 C C . GLY A 1 239 ? 3.246 39.867 44.721 1.00 12.48 234 GLY A C 1
ATOM 2198 O O . GLY A 1 239 ? 2.143 39.333 44.859 1.00 14.14 234 GLY A O 1
ATOM 2199 N N . PRO A 1 240 ? 3.429 41.180 44.718 1.00 12.51 235 PRO A N 1
ATOM 2200 C CA . PRO A 1 240 ? 2.280 42.073 44.864 1.00 12.33 235 PRO A CA 1
ATOM 2201 C C . PRO A 1 240 ? 1.446 42.142 43.601 1.00 11.71 235 PRO A C 1
ATOM 2202 O O . PRO A 1 240 ? 1.986 42.025 42.479 1.00 14.41 235 PRO A O 1
ATOM 2206 N N A SER A 1 241 ? 0.146 42.297 43.731 0.60 10.27 236 SER A N 1
ATOM 2207 N N B SER A 1 241 ? 0.145 42.343 43.736 0.40 10.87 236 SER A N 1
ATOM 2208 C CA A SER A 1 241 ? -0.696 42.496 42.576 0.60 10.17 236 SER A CA 1
ATOM 2209 C CA B SER A 1 241 ? -0.748 42.373 42.590 0.40 10.58 236 SER A CA 1
ATOM 2210 C C A SER A 1 241 ? -1.831 43.424 42.878 0.60 9.67 236 SER A C 1
ATOM 2211 C C B SER A 1 241 ? -1.915 43.301 42.870 0.40 10.16 236 SER A C 1
ATOM 2212 O O A SER A 1 241 ? -2.155 43.704 44.062 0.60 10.63 236 SER A O 1
ATOM 2213 O O B SER A 1 241 ? -2.341 43.457 44.044 0.40 10.72 236 SER A O 1
ATOM 2218 N N . VAL A 1 242 ? -2.442 43.900 41.794 1.00 9.73 237 VAL A N 1
ATOM 2219 C CA . VAL A 1 242 ? -3.654 44.689 41.823 1.00 10.16 237 VAL A CA 1
ATOM 2220 C C . VAL A 1 242 ? -4.635 44.110 40.811 1.00 9.50 237 VAL A C 1
ATOM 2221 O O . VAL A 1 242 ? -4.198 43.696 39.719 1.00 10.99 237 VAL A O 1
ATOM 2225 N N A VAL A 1 243 ? -5.916 44.091 41.127 0.86 9.65 238 VAL A N 1
ATOM 2226 N N B VAL A 1 243 ? -5.922 44.059 41.148 0.14 10.68 238 VAL A N 1
ATOM 2227 C CA A VAL A 1 243 ? -6.963 43.624 40.250 0.86 10.19 238 VAL A CA 1
ATOM 2228 C CA B VAL A 1 243 ? -6.958 43.570 40.236 0.14 11.04 238 VAL A CA 1
ATOM 2229 C C A VAL A 1 243 ? -7.951 44.747 40.005 0.86 9.72 238 VAL A C 1
ATOM 2230 C C B VAL A 1 243 ? -8.016 44.646 39.985 0.14 10.26 238 VAL A C 1
ATOM 2231 O O A VAL A 1 243 ? -8.529 45.303 40.962 0.86 10.42 238 VAL A O 1
ATOM 2232 O O B VAL A 1 243 ? -8.709 45.076 40.920 0.14 10.69 238 VAL A O 1
ATOM 2239 N N . GLU A 1 244 ? -8.137 45.055 38.718 1.00 10.56 239 GLU A N 1
ATOM 2240 C CA . GLU A 1 244 ? -9.084 46.090 38.286 1.00 10.80 239 GLU A CA 1
ATOM 2241 C C . GLU A 1 244 ? -10.025 45.485 37.255 1.00 10.23 239 GLU A C 1
ATOM 2242 O O . GLU A 1 244 ? -9.628 45.240 36.111 1.00 11.80 239 GLU A O 1
ATOM 2248 N N . VAL A 1 245 ? -11.292 45.350 37.631 1.00 10.63 240 VAL A N 1
ATOM 2249 C CA . VAL A 1 245 ? -12.358 44.973 36.739 1.00 10.80 240 VAL A CA 1
ATOM 2250 C C . VAL A 1 245 ? -12.950 46.239 36.158 1.00 10.96 240 VAL A C 1
ATOM 2251 O O . VAL A 1 245 ? -13.320 47.146 36.892 1.00 12.35 240 VAL A O 1
ATOM 2255 N N . MET A 1 246 ? -13.047 46.262 34.833 1.00 11.36 241 MET A N 1
ATOM 2256 C CA . MET A 1 246 ? -13.544 47.427 34.103 1.00 11.68 241 MET A CA 1
ATOM 2257 C C . MET A 1 246 ? -14.990 47.233 33.689 1.00 12.33 241 MET A C 1
ATOM 2258 O O . MET A 1 246 ? -15.441 46.082 33.512 1.00 12.45 241 MET A O 1
ATOM 2263 N N . PRO A 1 247 ? -15.698 48.334 33.427 1.00 12.87 242 PRO A N 1
ATOM 2264 C CA . PRO A 1 247 ? -17.073 48.257 32.886 1.00 14.13 242 PRO A CA 1
ATOM 2265 C C . PRO A 1 247 ? -17.033 48.034 31.381 1.00 14.06 242 PRO A C 1
ATOM 2266 O O . PRO A 1 247 ? -17.506 48.839 30.583 1.00 16.99 242 PRO A O 1
ATOM 2270 N N A THR A 1 248 ? -16.456 46.910 31.005 0.96 12.93 243 THR A N 1
ATOM 2271 N N B THR A 1 248 ? -16.601 46.836 31.022 0.04 14.36 243 THR A N 1
ATOM 2272 C CA A THR A 1 248 ? -16.337 46.469 29.631 0.96 12.12 243 THR A CA 1
ATOM 2273 C CA B THR A 1 248 ? -16.338 46.490 29.653 0.04 13.75 243 THR A CA 1
ATOM 2274 C C A THR A 1 248 ? -16.837 45.049 29.564 0.96 12.70 243 THR A C 1
ATOM 2275 C C B THR A 1 248 ? -16.580 44.999 29.501 0.04 13.16 243 THR A C 1
ATOM 2276 O O A THR A 1 248 ? -16.964 44.345 30.582 0.96 13.60 243 THR A O 1
ATOM 2277 O O B THR A 1 248 ? -16.279 44.225 30.415 0.04 13.02 243 THR A O 1
ATOM 2284 N N . GLU A 1 249 ? -17.118 44.607 28.347 1.00 13.29 244 GLU A N 1
ATOM 2285 C CA . GLU A 1 249 ? -17.417 43.217 28.055 1.00 14.05 244 GLU A CA 1
ATOM 2286 C C . GLU A 1 249 ? -16.494 42.760 26.954 1.00 12.56 244 GLU A C 1
ATOM 2287 O O . GLU A 1 249 ? -16.035 43.568 26.140 1.00 14.25 244 GLU A O 1
ATOM 2293 N N . GLY A 1 250 ? -16.172 41.474 26.962 1.00 12.65 245 GLY A N 1
ATOM 2294 C CA . GLY A 1 250 ? -15.348 40.881 25.924 1.00 12.27 245 GLY A CA 1
ATOM 2295 C C . GLY A 1 250 ? -13.940 40.562 26.373 1.00 11.18 245 GLY A C 1
ATOM 2296 O O . GLY A 1 250 ? -13.406 41.146 27.314 1.00 12.29 245 GLY A O 1
ATOM 2297 N N . HIS A 1 251 ? -13.319 39.632 25.661 1.00 10.83 246 HIS A N 1
ATOM 2298 C CA . HIS A 1 251 ? -11.998 39.160 26.014 1.00 10.99 246 HIS A CA 1
ATOM 2299 C C . HIS A 1 251 ? -10.881 40.062 25.520 1.00 10.40 246 HIS A C 1
ATOM 2300 O O . HIS A 1 251 ? -9.768 39.967 26.047 1.00 11.95 246 HIS A O 1
ATOM 2307 N N . LEU A 1 252 ? -11.159 40.929 24.540 1.00 10.43 247 LEU A N 1
ATOM 2308 C CA . LEU A 1 252 ? -10.158 41.856 23.968 1.00 11.10 247 LEU A CA 1
ATOM 2309 C C . LEU A 1 252 ? -10.655 43.286 24.126 1.00 10.73 247 LEU A C 1
ATOM 2310 O O . LEU A 1 252 ? -10.878 43.982 23.136 1.00 11.78 247 LEU A O 1
ATOM 2315 N N . PRO A 1 253 ? -10.826 43.739 25.389 1.00 10.54 248 PRO A N 1
ATOM 2316 C CA . PRO A 1 253 ? -11.414 45.057 25.567 1.00 11.20 248 PRO A CA 1
ATOM 2317 C C . PRO A 1 253 ? -10.524 46.184 25.039 1.00 11.18 248 PRO A C 1
ATOM 2318 O O . PRO A 1 253 ? -11.021 47.265 24.742 1.00 12.47 248 PRO A O 1
ATOM 2322 N N . HIS A 1 254 ? -9.220 45.945 24.956 1.00 11.46 249 HIS A N 1
ATOM 2323 C CA . HIS A 1 254 ? -8.306 46.920 24.370 1.00 12.06 249 HIS A CA 1
ATOM 2324 C C . HIS A 1 254 ? -8.596 47.172 22.894 1.00 12.65 249 HIS A C 1
ATOM 2325 O O . HIS A 1 254 ? -8.351 48.261 22.398 1.00 15.67 249 HIS A O 1
ATOM 2332 N N . LEU A 1 255 ? -9.126 46.155 22.211 1.00 12.67 250 LEU A N 1
ATOM 2333 C CA . LEU A 1 255 ? -9.510 46.242 20.805 1.00 12.90 250 LEU A CA 1
ATOM 2334 C C . LEU A 1 255 ? -10.932 46.792 20.665 1.00 13.15 250 LEU A C 1
ATOM 2335 O O . LEU A 1 255 ? -11.183 47.716 19.877 1.00 15.72 250 LEU A O 1
ATOM 2340 N N . SER A 1 256 ? -11.877 46.225 21.409 1.00 13.20 251 SER A N 1
ATOM 2341 C CA . SER A 1 256 ? -13.279 46.519 21.217 1.00 14.31 251 SER A CA 1
ATOM 2342 C C . SER A 1 256 ? -13.828 47.724 21.980 1.00 13.82 251 SER A C 1
ATOM 2343 O O . SER A 1 256 ? -14.825 48.316 21.541 1.00 15.25 251 SER A O 1
ATOM 2346 N N . MET A 1 257 ? -13.214 48.051 23.122 1.00 13.16 252 MET A N 1
ATOM 2347 C CA . MET A 1 257 ? -13.669 49.140 23.985 1.00 12.89 252 MET A CA 1
ATOM 2348 C C . MET A 1 257 ? -12.483 49.987 24.407 1.00 12.53 252 MET A C 1
ATOM 2349 O O . MET A 1 257 ? -12.210 50.168 25.593 1.00 13.14 252 MET A O 1
ATOM 2354 N N . PRO A 1 258 ? -11.752 50.566 23.442 1.00 13.16 253 PRO A N 1
ATOM 2355 C CA . PRO A 1 258 ? -10.556 51.319 23.785 1.00 13.48 253 PRO A CA 1
ATOM 2356 C C . PRO A 1 258 ? -10.818 52.578 24.608 1.00 12.77 253 PRO A C 1
ATOM 2357 O O . PRO A 1 258 ? -9.966 52.984 25.391 1.00 13.11 253 PRO A O 1
ATOM 2361 N N A GLU A 1 259 ? -12.003 53.166 24.470 0.47 13.61 254 GLU A N 1
ATOM 2362 N N B GLU A 1 259 ? -11.948 53.226 24.409 0.53 14.31 254 GLU A N 1
ATOM 2363 C CA A GLU A 1 259 ? -12.323 54.407 25.178 0.47 14.51 254 GLU A CA 1
ATOM 2364 C CA B GLU A 1 259 ? -12.266 54.436 25.184 0.53 15.02 254 GLU A CA 1
ATOM 2365 C C A GLU A 1 259 ? -12.245 54.186 26.686 0.47 13.91 254 GLU A C 1
ATOM 2366 C C B GLU A 1 259 ? -12.300 54.216 26.698 0.53 14.19 254 GLU A C 1
ATOM 2367 O O A GLU A 1 259 ? -11.709 55.030 27.423 0.47 15.00 254 GLU A O 1
ATOM 2368 O O B GLU A 1 259 ? -11.945 55.127 27.456 0.53 15.34 254 GLU A O 1
ATOM 2379 N N . VAL A 1 260 ? -12.753 53.040 27.139 1.00 13.48 255 VAL A N 1
ATOM 2380 C CA . VAL A 1 260 ? -12.681 52.670 28.553 1.00 13.34 255 VAL A CA 1
ATOM 2381 C C . VAL A 1 260 ? -11.313 52.058 28.880 1.00 12.43 255 VAL A C 1
ATOM 2382 O O . VAL A 1 260 ? -10.693 52.369 29.919 1.00 13.20 255 VAL A O 1
ATOM 2386 N N . THR A 1 261 ? -10.826 51.176 28.021 1.00 11.86 256 THR A N 1
ATOM 2387 C CA . THR A 1 261 ? -9.693 50.340 28.371 1.00 11.57 256 THR A CA 1
ATOM 2388 C C . THR A 1 261 ? -8.359 51.051 28.340 1.00 10.94 256 THR A C 1
ATOM 2389 O O . THR A 1 261 ? -7.513 50.832 29.212 1.00 12.20 256 THR A O 1
ATOM 2393 N N A ILE A 1 262 ? -8.114 51.882 27.325 0.66 11.63 257 ILE A N 1
ATOM 2394 N N B ILE A 1 262 ? -8.143 51.882 27.332 0.34 11.51 257 ILE A N 1
ATOM 2395 C CA A ILE A 1 262 ? -6.819 52.561 27.240 0.66 12.80 257 ILE A CA 1
ATOM 2396 C CA B ILE A 1 262 ? -6.848 52.503 27.175 0.34 12.42 257 ILE A CA 1
ATOM 2397 C C A ILE A 1 262 ? -6.484 53.367 28.481 0.66 12.42 257 ILE A C 1
ATOM 2398 C C B ILE A 1 262 ? -6.462 53.418 28.378 0.34 12.51 257 ILE A C 1
ATOM 2399 O O A ILE A 1 262 ? -5.389 53.200 29.038 0.66 13.50 257 ILE A O 1
ATOM 2400 O O B ILE A 1 262 ? -5.310 53.363 28.824 0.34 12.30 257 ILE A O 1
ATOM 2409 N N . PRO A 1 263 ? -7.414 54.176 28.969 1.00 12.95 258 PRO A N 1
ATOM 2410 C CA . PRO A 1 263 ? -7.039 54.917 30.198 1.00 13.94 258 PRO A CA 1
ATOM 2411 C C . PRO A 1 263 ? -6.649 54.024 31.381 1.00 13.02 258 PRO A C 1
ATOM 2412 O O . PRO A 1 263 ? -5.791 54.391 32.181 1.00 14.32 258 PRO A O 1
ATOM 2416 N N . VAL A 1 264 ? -7.294 52.865 31.507 1.00 12.03 259 VAL A N 1
ATOM 2417 C CA . VAL A 1 264 ? -6.992 51.921 32.579 1.00 11.97 259 VAL A CA 1
ATOM 2418 C C . VAL A 1 264 ? -5.595 51.337 32.369 1.00 11.93 259 VAL A C 1
ATOM 2419 O O . VAL A 1 264 ? -4.777 51.310 33.306 1.00 12.40 259 VAL A O 1
ATOM 2423 N N . VAL A 1 265 ? -5.328 50.854 31.162 1.00 11.44 260 VAL A N 1
ATOM 2424 C CA . VAL A 1 265 ? -3.995 50.318 30.860 1.00 11.63 260 VAL A CA 1
ATOM 2425 C C . VAL A 1 265 ? -2.922 51.358 31.119 1.00 12.37 260 VAL A C 1
ATOM 2426 O O . VAL A 1 265 ? -1.878 51.062 31.712 1.00 12.51 260 VAL A O 1
ATOM 2430 N N A LEU A 1 266 ? -3.143 52.593 30.672 0.70 13.82 261 LEU A N 1
ATOM 2431 N N B LEU A 1 266 ? -3.212 52.582 30.713 0.30 12.97 261 LEU A N 1
ATOM 2432 C CA A LEU A 1 266 ? -2.144 53.658 30.911 0.70 15.31 261 LEU A CA 1
ATOM 2433 C CA B LEU A 1 266 ? -2.299 53.679 30.893 0.30 13.50 261 LEU A CA 1
ATOM 2434 C C A LEU A 1 266 ? -1.796 53.866 32.350 0.70 15.14 261 LEU A C 1
ATOM 2435 C C B LEU A 1 266 ? -2.076 54.068 32.386 0.30 13.72 261 LEU A C 1
ATOM 2436 O O A LEU A 1 266 ? -0.637 54.038 32.722 0.70 15.86 261 LEU A O 1
ATOM 2437 O O B LEU A 1 266 ? -0.955 54.430 32.758 0.30 13.61 261 LEU A O 1
ATOM 2446 N N A ARG A 1 267 ? -2.832 53.892 33.160 0.70 15.73 262 ARG A N 1
ATOM 2447 N N B ARG A 1 267 ? -3.078 53.940 33.263 0.30 13.50 262 ARG A N 1
ATOM 2448 C CA A ARG A 1 267 ? -2.631 54.142 34.546 0.70 16.40 262 ARG A CA 1
ATOM 2449 C CA B ARG A 1 267 ? -2.790 54.112 34.711 0.30 13.98 262 ARG A CA 1
ATOM 2450 C C A ARG A 1 267 ? -1.806 53.037 35.204 0.70 14.38 262 ARG A C 1
ATOM 2451 C C B ARG A 1 267 ? -1.796 53.055 35.176 0.30 13.05 262 ARG A C 1
ATOM 2452 O O A ARG A 1 267 ? -0.955 53.304 36.046 0.70 15.40 262 ARG A O 1
ATOM 2453 O O B ARG A 1 267 ? -0.816 53.377 35.854 0.30 13.13 262 ARG A O 1
ATOM 2468 N N . HIS A 1 268 ? -2.042 51.797 34.811 1.00 12.16 263 HIS A N 1
ATOM 2469 C CA . HIS A 1 268 ? -1.222 50.693 35.343 1.00 11.63 263 HIS A CA 1
ATOM 2470 C C . HIS A 1 268 ? 0.196 50.702 34.779 1.00 11.46 263 HIS A C 1
ATOM 2471 O O . HIS A 1 268 ? 1.121 50.298 35.484 1.00 12.18 263 HIS A O 1
ATOM 2478 N N . ILE A 1 269 ? 0.367 51.152 33.533 1.00 11.37 264 ILE A N 1
ATOM 2479 C CA . ILE A 1 269 ? 1.730 51.378 33.031 1.00 11.31 264 ILE A CA 1
ATOM 2480 C C . ILE A 1 269 ? 2.452 52.466 33.853 1.00 11.36 264 ILE A C 1
ATOM 2481 O O . ILE A 1 269 ? 3.589 52.297 34.278 1.00 12.25 264 ILE A O 1
ATOM 2486 N N . ARG A 1 270 ? 1.781 53.600 34.001 1.00 12.08 265 ARG A N 1
ATOM 2487 C CA . ARG A 1 270 ? 2.415 54.783 34.540 1.00 13.14 265 ARG A CA 1
ATOM 2488 C C . ARG A 1 270 ? 2.643 54.752 36.045 1.00 13.95 265 ARG A C 1
ATOM 2489 O O . ARG A 1 270 ? 3.539 55.441 36.536 1.00 17.46 265 ARG A O 1
ATOM 2497 N N A GLN A 1 271 ? 1.816 54.008 36.791 0.52 12.73 266 GLN A N 1
ATOM 2498 N N B GLN A 1 271 ? 1.842 53.987 36.777 0.48 13.24 266 GLN A N 1
ATOM 2499 C CA A GLN A 1 271 ? 1.792 54.049 38.253 0.52 13.29 266 GLN A CA 1
ATOM 2500 C CA B GLN A 1 271 ? 1.883 54.032 38.214 0.48 13.57 266 GLN A CA 1
ATOM 2501 C C A GLN A 1 271 ? 2.173 52.692 38.826 0.52 12.93 266 GLN A C 1
ATOM 2502 C C B GLN A 1 271 ? 2.201 52.682 38.799 0.48 12.81 266 GLN A C 1
ATOM 2503 O O A GLN A 1 271 ? 1.470 51.714 38.631 0.52 14.21 266 GLN A O 1
ATOM 2504 O O B GLN A 1 271 ? 1.497 51.705 38.586 0.48 14.10 266 GLN A O 1
ATOM 2515 N N . ASP A 1 272 ? 3.277 52.647 39.567 1.00 12.56 267 ASP A N 1
ATOM 2516 C CA . ASP A 1 272 ? 3.686 51.428 40.242 1.00 12.21 267 ASP A CA 1
ATOM 2517 C C . ASP A 1 272 ? 2.904 51.234 41.534 1.00 12.32 267 ASP A C 1
ATOM 2518 O O . ASP A 1 272 ? 2.495 52.197 42.168 1.00 15.39 267 ASP A O 1
ATOM 2523 N N . ILE A 1 273 ? 2.733 49.976 41.927 1.00 11.74 268 ILE A N 1
ATOM 2524 C CA . ILE A 1 273 ? 2.180 49.620 43.230 1.00 12.66 268 ILE A CA 1
ATOM 2525 C C . ILE A 1 273 ? 3.240 49.275 44.255 1.00 13.86 268 ILE A C 1
ATOM 2526 O O . ILE A 1 273 ? 2.904 48.994 45.406 1.00 16.62 268 ILE A O 1
ATOM 2531 N N B THR A 1 274 ? 4.511 49.265 43.819 0.31 16.84 269 THR A N 1
ATOM 2532 N N C THR A 1 274 ? 4.515 49.302 43.884 0.69 15.24 269 THR A N 1
ATOM 2533 C CA B THR A 1 274 ? 5.683 48.969 44.635 0.31 19.04 269 THR A CA 1
ATOM 2534 C CA C THR A 1 274 ? 5.555 49.036 44.842 0.69 18.39 269 THR A CA 1
ATOM 2535 C C B THR A 1 274 ? 6.604 50.179 44.635 0.31 20.58 269 THR A C 1
ATOM 2536 C C C THR A 1 274 ? 6.742 49.891 44.503 0.69 22.18 269 THR A C 1
ATOM 2537 O O B THR A 1 274 ? 6.413 51.146 43.887 0.31 18.79 269 THR A O 1
ATOM 2538 O O C THR A 1 274 ? 6.909 50.217 43.323 0.69 27.93 269 THR A O 1
ATOM 2545 N N . ASP A 1 275 ? 7.585 50.159 45.523 1.00 25.19 270 ASP A N 1
ATOM 2546 C CA . ASP A 1 275 ? 8.592 51.269 45.597 1.00 34.74 270 ASP A CA 1
ATOM 2547 C C . ASP A 1 275 ? 8.078 52.674 45.291 1.00 40.33 270 ASP A C 1
ATOM 2548 O O . ASP A 1 275 ? 7.936 53.497 46.206 1.00 47.60 270 ASP A O 1
#

Solvent-accessible surface area: 11489 Å² total; per-residue (Å²): 96,57,0,143,22,3,52,29,60,79,44,36,70,33,175,42,16,0,0,0,1,2,0,40,3,8,11,29,39,15,4,131,94,6,25,82,117,0,55,126,81,26,84,0,0,9,14,3,11,5,3,4,28,65,12,63,54,124,119,11,65,78,127,92,7,62,55,3,44,6,12,0,98,12,2,25,37,1,0,83,68,71,166,9,64,103,0,6,0,0,0,4,5,8,5,0,1,6,0,1,2,0,2,49,109,67,60,69,3,1,67,2,0,0,2,0,1,1,3,0,40,6,11,24,54,174,164,15,142,0,26,58,101,80,155,100,21,59,96,52,34,163,43,4,85,133,60,18,112,73,60,17,58,61,65,2,32,128,31,0,45,26,111,87,138,35,86,17,1,109,38,4,18,130,6,4,56,76,9,106,88,69,4,0,7,16,0,23,92,9,12,16,62,12,52,6,66,98,54,2,40,125,0,83,11,21,0,1,0,0,4,3,61,82,15,82,29,5,26,87,69,3,0,65,62,1,101,138,60,14,44,21,61,24,42,45,45,69,3,107,2,88,1,6,2,0,14,28,23,63,20,141,48,0,16,73,13,2,10,91,11,1,117,108,68,79,58,182

Organism: Striga hermonthica (NCBI:txid68872)

CATH classification: 3.40.50.1820

Foldseek 3Di:
DLQVQFVKDKAADEPAEEEEAEDALAAQCLCVVLCVVPRDYHIYIGTGQPQFLVGDVVPDDLVLLLALQSSLVSVVVNCVVVVAWQHEYEYAEPVLVSVLLNCLVCVRRHQEYEYQQYFQAQEDDPVDHQQHHPVVVVVCLVCCLVCVLVVCLVCVCVQAVHDCPDPLNVNSSVRNVSGDSVSSSSNVNNRNPGHRLVCALSRAREYEYEYECEGSRGPPCSQVVSCVRHNHHYHYHYWPHYHSPCCRVPVVGVSVVSVCPSVDDPDD

Sequence (268 aa):
SIIGLAHNVTTIILGSSGETTVVLGHGYGTDQSVWKKLLVPYLVDDYKKVLLYDHHMGAGTTNPDYFDFDRYSSSSLEGYSSSYDLIIAILEEFQQQVSSKCIYVGHSSSMMSSSSMMAAAVASSIFRPDLFHKLVMMISSSPTPRLIINTEEYYGGFEEQKKVMMDETLRSLDDENFKKSSSLSLGTAPLLLLLACCCDDLESAAMMMQQEYCRTLFNNMRPDIACCITRRMIICGLLDLRPYLGHHVTVVPCHIIQSSSSNNDIMMVPVAVGEYLRKKNLGGPSSVVVEVMPTTEGHLPHLSMPEEVTIIPVVLLRRHIRQQDITTD

B-factor: mean 17.5, std 8.93, range [8.72, 83.71]

Secondary structure (DSSP, 8-state):
-HHHHTT-EEEE--SSEEEEE--TT--GGGGTTTGGGTTTT-EEEEE--TTSTTS-GGG--TTGGGSTHHHHHHHHHHHHHTT--SEEEEEETHHHHHHHHHHHH-GGGEEEEEEES--S--B--SS---SB-HHHHHHHHHTTGGGHHHHHHHHHHHHHTS-TTSHHHHHHHHHHTTS-HHHHHHHHHHHHT---GGGGGG--S-EEEEEEEE-TTS-THHHHHHHHH-SS-EEEEEEEEESS-HHHH-HHHHHHHHHHHHH--S--

InterPro domains:
  IPR000073 Alpha/beta hydrolase fold-1 [PF12697] (20-256)
  IPR029058 Alpha/Beta hydrolase fold [G3DSA:3.40.50.1820] (1-271)
  IPR029058 Alpha/Beta hydrolase fold [SSF53474] (8-265)

Nearest PDB structures (foldseek):
  5z89-assembly1_A  TM=1.003E+00  e=5.674E-59  Striga hermonthica
  5z82-assembly1_A  TM=9.944E-01  e=1.995E-57  Striga hermonthica
  6j2r-assembly1_A  TM=9.889E-01  e=7.304E-51  Striga hermonthica
  5z7x-assembly1_A  TM=9.896E-01  e=1.597E-46  Striga hermonthica
  5cbk-assembly1_A  TM=9.767E-01  e=1.346E-44  Striga hermonthica

Radius of gyration: 17.16 Å; Cα contacts (8 Å, |Δi|>4): 643; chains: 1; bounding box: 41×44×38 Å